Protein AF-A0A0U1Y1D9-F1 (afdb_monomer_lite)

Secondary structure (DSSP, 8-state):
-PPP-EEEEEEETTEEEEEEE----EEEEEEEEEE-----EEEEEEEEEEESS-EEEES-EEEEEEEEEEESS-EEEEPEEEEEEEEEEEEEEEEEEEEEEEETTEEEEEEEETTTEEEEEEEEE-S--EEEEEEEEEEEEEEEEEEEEEEE-EEEEEEEEEEEEEEEEE-TTEEESTTS-GGGTTTHHHHHHTS-------------------------------PPPHHHHHHHHSPPPHHHHHHHHHHHHHS-GGGSEEEEEEEEE--PPPPEEEEEEEEEEEEE--EEEEE-HHHHHHHHHHHHHHHHHTT----TTSHHHHHHHHHHHH-----

Radius of gyration: 39.07 Å; chains: 1; bounding box: 86×59×106 Å

InterPro domains:
  IPR025157 Hemagglutinin repeat [PF13332] (26-165)

pLDDT: mean 71.79, std 21.67, range [25.95, 96.12]

Organism: Pasteurella multocida (NCBI:txid747)

Structure (mmCIF, N/CA/C/O backbone):
data_AF-A0A0U1Y1D9-F1
#
_entry.id   AF-A0A0U1Y1D9-F1
#
loop_
_atom_site.group_PDB
_atom_site.id
_atom_site.type_symbol
_atom_site.label_atom_id
_atom_site.label_alt_id
_atom_site.label_comp_id
_atom_site.label_asym_id
_atom_site.label_entity_id
_atom_site.label_seq_id
_atom_site.pdbx_PDB_ins_code
_atom_site.Cartn_x
_atom_site.Cartn_y
_atom_site.Cartn_z
_atom_site.occupancy
_atom_site.B_iso_or_equiv
_atom_site.auth_seq_id
_atom_site.auth_comp_id
_atom_site.auth_asym_id
_atom_site.auth_atom_id
_atom_site.pdbx_PDB_model_num
ATOM 1 N N . SER A 1 1 ? 4.528 29.384 -43.521 1.00 30.47 1 SER A N 1
ATOM 2 C CA . SER A 1 1 ? 5.893 29.755 -43.939 1.00 30.47 1 SER A CA 1
ATOM 3 C C . SER A 1 1 ? 6.685 28.479 -44.139 1.00 30.47 1 SER A C 1
ATOM 5 O O . SER A 1 1 ? 6.587 27.637 -43.255 1.00 30.47 1 SER A O 1
ATOM 7 N N . PRO A 1 2 ? 7.379 28.261 -45.268 1.00 32.28 2 PRO A N 1
ATOM 8 C CA . PRO A 1 2 ? 8.174 27.051 -45.436 1.00 32.28 2 PRO A CA 1
ATOM 9 C C . PRO A 1 2 ? 9.376 27.137 -44.490 1.00 32.28 2 PRO A C 1
ATOM 11 O O . PRO A 1 2 ? 10.125 28.113 -44.532 1.00 32.28 2 PRO A O 1
ATOM 14 N N . SER A 1 3 ? 9.513 26.168 -43.586 1.00 35.88 3 SER A N 1
ATOM 15 C CA . SER A 1 3 ? 10.670 26.064 -42.697 1.00 35.88 3 SER A CA 1
ATOM 16 C C . SER A 1 3 ? 11.911 25.801 -43.546 1.00 35.88 3 SER A C 1
ATOM 18 O O . SER A 1 3 ? 11.962 24.818 -44.283 1.00 35.88 3 SER A O 1
ATOM 20 N N . ALA A 1 4 ? 12.880 26.713 -43.496 1.00 37.53 4 ALA A N 1
ATOM 21 C CA . ALA A 1 4 ? 14.143 26.570 -44.203 1.00 37.53 4 ALA A CA 1
ATOM 22 C C . ALA A 1 4 ? 14.892 25.335 -43.679 1.00 37.53 4 ALA A C 1
ATOM 24 O O . ALA A 1 4 ? 15.180 25.251 -42.486 1.00 37.53 4 ALA A O 1
ATOM 25 N N . LEU A 1 5 ? 15.208 24.398 -44.576 1.00 39.88 5 LEU A N 1
ATOM 26 C CA . LEU A 1 5 ? 16.175 23.331 -44.331 1.00 39.88 5 LEU A CA 1
ATOM 27 C C . LEU A 1 5 ? 17.515 23.975 -43.958 1.00 39.88 5 LEU A C 1
ATOM 29 O O . LEU A 1 5 ? 18.165 24.586 -44.806 1.00 39.88 5 LEU A O 1
ATOM 33 N N . GLN A 1 6 ? 17.918 23.870 -42.693 1.00 43.38 6 GLN A N 1
ATOM 34 C CA . GLN A 1 6 ? 19.288 24.186 -42.302 1.00 43.38 6 GLN A CA 1
ATOM 35 C C . GLN A 1 6 ? 20.151 22.981 -42.663 1.00 43.38 6 GLN A C 1
ATOM 37 O O . GLN A 1 6 ? 19.999 21.910 -42.077 1.00 43.38 6 GLN A O 1
ATOM 42 N N . VAL A 1 7 ? 21.002 23.164 -43.672 1.00 44.12 7 VAL A N 1
ATOM 43 C CA . VAL A 1 7 ? 22.046 22.212 -44.050 1.00 44.12 7 VAL A CA 1
ATOM 44 C C . VAL A 1 7 ? 23.330 22.663 -43.364 1.00 44.12 7 VAL A C 1
ATOM 46 O O . VAL A 1 7 ? 23.849 23.731 -43.684 1.00 44.12 7 VAL A O 1
ATOM 49 N N . ALA A 1 8 ? 23.821 21.882 -42.407 1.00 53.16 8 ALA A N 1
ATOM 50 C CA . ALA A 1 8 ? 25.168 22.049 -41.861 1.00 53.16 8 ALA A CA 1
ATOM 51 C C . ALA A 1 8 ? 26.070 20.944 -42.430 1.00 53.16 8 ALA A C 1
ATOM 53 O O . ALA A 1 8 ? 25.644 19.799 -42.517 1.00 53.16 8 ALA A O 1
ATOM 54 N N . GLU A 1 9 ? 27.291 21.266 -42.853 1.00 47.31 9 GLU A N 1
ATOM 55 C CA . GLU A 1 9 ? 28.266 20.268 -43.319 1.00 47.31 9 GLU A CA 1
ATOM 56 C C . GLU A 1 9 ? 29.191 19.892 -42.157 1.00 47.31 9 GLU A C 1
ATOM 58 O O . GLU A 1 9 ? 29.821 20.770 -41.565 1.00 47.31 9 GLU A O 1
ATOM 63 N N . LEU A 1 10 ? 29.285 18.600 -41.836 1.00 45.50 10 LEU A N 1
ATOM 64 C CA . LEU A 1 10 ? 30.322 18.073 -40.949 1.00 45.50 10 LEU A CA 1
ATOM 65 C C . LEU A 1 10 ? 31.439 17.461 -41.807 1.00 45.50 10 LEU A C 1
ATOM 67 O O . LEU A 1 10 ? 31.153 16.632 -42.672 1.00 45.50 10 LEU A O 1
ATOM 71 N N . ASP A 1 11 ? 32.689 17.873 -41.586 1.00 44.56 11 ASP A N 1
ATOM 72 C CA . ASP A 1 11 ? 33.872 17.289 -42.234 1.00 44.56 11 ASP A CA 1
ATOM 73 C C . ASP A 1 11 ? 34.479 16.229 -41.309 1.00 44.56 11 ASP A C 1
ATOM 75 O O . ASP A 1 11 ? 35.050 16.549 -40.262 1.00 44.56 11 ASP A O 1
ATOM 79 N N . VAL A 1 12 ? 34.314 14.956 -41.673 1.00 40.78 12 VAL A N 1
ATOM 80 C CA . VAL A 1 12 ? 34.908 13.820 -40.962 1.00 40.78 12 VAL A CA 1
ATOM 81 C C . VAL A 1 12 ? 35.951 13.189 -41.874 1.00 40.78 12 VAL A C 1
ATOM 83 O O . VAL A 1 12 ? 35.611 12.498 -42.830 1.00 40.78 12 VAL A O 1
ATOM 86 N N . ALA A 1 13 ? 37.233 13.432 -41.586 1.00 37.81 13 ALA A N 1
ATOM 87 C CA . ALA A 1 13 ? 38.368 12.876 -42.331 1.00 37.81 13 ALA A CA 1
ATOM 88 C C . ALA A 1 13 ? 38.298 13.095 -43.864 1.00 37.81 13 ALA A C 1
ATOM 90 O O . ALA A 1 13 ? 38.716 12.231 -44.635 1.00 37.81 13 ALA A O 1
ATOM 91 N N . GLY A 1 14 ? 37.782 14.247 -44.315 1.00 36.66 14 GLY A N 1
ATOM 92 C CA . GLY A 1 14 ? 37.630 14.588 -45.733 1.00 36.66 14 GLY A CA 1
ATOM 93 C C . GLY A 1 14 ? 36.293 14.163 -46.350 1.00 36.66 14 GLY A C 1
ATOM 94 O O . GLY A 1 14 ? 36.061 14.428 -47.532 1.00 36.66 14 GLY A O 1
ATOM 95 N N . LEU A 1 15 ? 35.405 13.529 -45.577 1.00 39.28 15 LEU A N 1
ATOM 96 C CA . LEU A 1 15 ? 34.048 13.179 -45.986 1.00 39.28 15 LEU A CA 1
ATOM 97 C C . LEU A 1 15 ? 33.067 14.253 -45.492 1.00 39.28 15 LEU A C 1
ATOM 99 O O . LEU A 1 15 ? 32.898 14.453 -44.289 1.00 39.28 15 LEU A O 1
ATOM 103 N N . LYS A 1 16 ? 32.408 14.939 -46.432 1.00 45.94 16 LYS A N 1
ATOM 104 C CA . LYS A 1 16 ? 31.385 15.951 -46.142 1.00 45.94 16 LYS A CA 1
ATOM 105 C C . LYS A 1 16 ? 30.027 15.290 -45.928 1.00 45.94 16 LYS A C 1
ATOM 107 O O . LYS A 1 16 ? 29.449 14.768 -46.880 1.00 45.94 16 LYS A O 1
ATOM 112 N N . VAL A 1 17 ? 29.499 15.351 -44.708 1.00 48.47 17 VAL A N 1
ATOM 113 C CA . VAL A 1 17 ? 28.176 14.804 -44.369 1.00 48.47 17 VAL A CA 1
ATOM 114 C C . VAL A 1 17 ? 27.177 15.950 -44.165 1.00 48.47 17 VAL A C 1
ATOM 116 O O . VAL A 1 17 ? 27.396 16.787 -43.284 1.00 48.47 17 VAL A O 1
ATOM 119 N N . PRO A 1 18 ? 26.085 16.027 -44.950 1.00 48.19 18 PRO A N 1
ATOM 120 C CA . PRO A 1 18 ? 25.043 17.027 -44.740 1.00 48.19 18 PRO A CA 1
ATOM 121 C C . PRO A 1 18 ? 24.154 16.651 -43.541 1.00 48.19 18 PRO A C 1
ATOM 123 O O . PRO A 1 18 ? 23.482 15.622 -43.552 1.00 48.19 18 PRO A O 1
ATOM 126 N N . LEU A 1 19 ? 24.104 17.509 -42.521 1.00 49.59 19 LEU A N 1
ATOM 127 C CA . LEU A 1 19 ? 23.089 17.495 -41.468 1.00 49.59 19 LEU A CA 1
ATOM 128 C C . LEU A 1 19 ? 21.844 18.232 -41.965 1.00 49.59 19 LEU A C 1
ATOM 130 O O . LEU A 1 19 ? 21.902 19.431 -42.233 1.00 49.59 19 LEU A O 1
ATOM 134 N N . LEU A 1 20 ? 20.714 17.531 -42.051 1.00 51.84 20 LEU A N 1
ATOM 135 C CA . LEU A 1 20 ? 19.408 18.111 -42.364 1.00 51.84 20 LEU A CA 1
ATOM 136 C C . LEU A 1 20 ? 18.625 18.349 -41.066 1.00 51.84 20 LEU A C 1
ATOM 138 O O . LEU A 1 20 ? 18.153 17.404 -40.437 1.00 51.84 20 LEU A O 1
ATOM 142 N N . GLY A 1 21 ? 18.457 19.613 -40.674 1.00 46.28 21 GLY A N 1
ATOM 143 C CA . GLY A 1 21 ? 17.578 19.989 -39.565 1.00 46.28 21 GLY A CA 1
ATOM 144 C C . GLY A 1 21 ? 16.110 20.009 -39.999 1.00 46.28 21 GLY A C 1
ATOM 145 O O . GLY A 1 21 ? 15.667 20.973 -40.624 1.00 46.28 21 GLY A O 1
ATOM 146 N N . VAL A 1 22 ? 15.348 18.962 -39.671 1.00 52.31 22 VAL A N 1
ATOM 147 C CA . VAL A 1 22 ? 13.899 18.870 -39.931 1.00 52.31 22 VAL A CA 1
ATOM 148 C C . VAL A 1 22 ? 13.180 18.562 -38.612 1.00 52.31 22 VAL A C 1
ATOM 150 O O . VAL A 1 22 ? 13.664 17.710 -37.862 1.00 52.31 22 VAL A O 1
ATOM 153 N N . PRO A 1 23 ? 12.044 19.217 -38.289 1.00 51.34 23 PRO A N 1
ATOM 154 C CA . PRO A 1 23 ? 11.254 18.849 -37.118 1.00 51.34 23 PRO A CA 1
ATOM 155 C C . PRO A 1 23 ? 10.856 17.371 -37.202 1.00 51.34 23 PRO A C 1
ATOM 157 O O . PRO A 1 23 ? 10.235 16.930 -38.165 1.00 51.34 23 PRO A O 1
ATOM 160 N N . SER A 1 24 ? 11.273 16.623 -36.188 1.00 60.12 24 SER A N 1
ATOM 161 C CA . SER A 1 24 ? 11.064 15.187 -36.025 1.00 60.12 24 SER A CA 1
ATOM 162 C C . SER A 1 24 ? 9.689 14.963 -35.389 1.00 60.12 24 SER A C 1
ATOM 164 O O . SER A 1 24 ? 9.493 15.416 -34.259 1.00 60.12 24 SER A O 1
ATOM 166 N N . PRO A 1 25 ? 8.704 14.357 -36.081 1.00 66.00 25 PRO A N 1
ATOM 167 C CA . PRO A 1 25 ? 7.398 14.145 -35.482 1.00 66.00 25 PRO A CA 1
ATOM 168 C C . PRO A 1 25 ? 7.503 13.112 -34.359 1.00 66.00 25 PRO A C 1
ATOM 170 O O . PRO A 1 25 ? 8.096 12.042 -34.535 1.00 66.00 25 PRO A O 1
ATOM 173 N N . SER A 1 26 ? 6.905 13.449 -33.217 1.00 74.19 26 SER A N 1
ATOM 174 C CA . SER A 1 26 ? 6.675 12.540 -32.102 1.00 74.19 26 SER A CA 1
ATOM 175 C C . SER A 1 26 ? 5.190 12.487 -31.750 1.00 74.19 26 SER A C 1
ATOM 177 O O . SER A 1 26 ? 4.450 13.458 -31.933 1.00 74.19 26 SER A O 1
ATOM 179 N N . SER A 1 27 ? 4.743 11.335 -31.267 1.00 75.06 27 SER A N 1
ATOM 180 C CA . SER A 1 27 ? 3.428 11.158 -30.662 1.00 75.06 27 SER A CA 1
ATOM 181 C C . SER A 1 27 ? 3.597 10.637 -29.247 1.00 75.06 27 SER A C 1
ATOM 183 O O . SER A 1 27 ? 4.361 9.700 -29.023 1.00 75.06 27 SER A O 1
ATOM 185 N N . TYR A 1 28 ? 2.850 11.230 -28.326 1.00 84.38 28 TYR A N 1
ATOM 186 C CA . TYR A 1 28 ? 2.869 10.906 -26.910 1.00 84.38 28 TYR A CA 1
ATOM 187 C C . TYR A 1 28 ? 1.478 10.466 -26.470 1.00 84.38 28 TYR A C 1
ATOM 189 O O . TYR A 1 28 ? 0.488 11.136 -26.783 1.00 84.38 28 TYR A O 1
ATOM 197 N N . SER A 1 29 ? 1.408 9.376 -25.719 1.00 74.62 29 SER A N 1
ATOM 198 C CA . SER A 1 29 ? 0.204 8.973 -25.004 1.00 74.62 29 SER A CA 1
ATOM 199 C C . SER A 1 29 ? 0.536 8.620 -23.566 1.00 74.62 29 SER A C 1
ATOM 201 O O . SER A 1 29 ? 1.515 7.930 -23.295 1.00 74.62 29 SER A O 1
ATOM 203 N N . GLU A 1 30 ? -0.320 9.064 -22.654 1.00 87.94 30 GLU A N 1
ATOM 204 C CA . GLU A 1 30 ? -0.234 8.754 -21.235 1.00 87.94 30 GLU A CA 1
ATOM 205 C C . GLU A 1 30 ? -1.569 8.180 -20.778 1.00 87.94 30 GLU A C 1
ATOM 207 O O . GLU A 1 30 ? -2.624 8.784 -20.985 1.00 87.94 30 GLU A O 1
ATOM 212 N N . HIS A 1 31 ? -1.514 7.017 -20.145 1.00 77.44 31 HIS A N 1
ATOM 213 C CA . HIS A 1 31 ? -2.652 6.390 -19.506 1.00 77.44 31 HIS A CA 1
ATOM 214 C C . HIS A 1 31 ? -2.389 6.295 -18.006 1.00 77.44 31 HIS A C 1
ATOM 216 O O . HIS A 1 31 ? -1.436 5.655 -17.570 1.00 77.44 31 HIS A O 1
ATOM 222 N N . THR A 1 32 ? -3.256 6.918 -17.211 1.00 84.31 32 THR A N 1
ATOM 223 C CA . THR A 1 32 ? -3.210 6.831 -15.750 1.00 84.31 32 THR A CA 1
ATOM 224 C C . THR A 1 32 ? -4.453 6.115 -15.244 1.00 84.31 32 THR A C 1
ATOM 226 O O . THR A 1 32 ? -5.573 6.477 -15.598 1.00 84.31 32 THR A O 1
ATOM 229 N N . SER A 1 33 ? -4.256 5.130 -14.373 1.00 80.00 33 SER A N 1
ATOM 230 C CA . SER A 1 33 ? -5.323 4.471 -13.622 1.00 80.00 33 SER A CA 1
ATOM 231 C C . SER A 1 33 ? -4.972 4.422 -12.143 1.00 80.00 33 SER A C 1
ATOM 233 O O . SER A 1 33 ? -3.835 4.125 -11.778 1.00 80.00 33 SER A O 1
ATOM 235 N N . GLU A 1 34 ? -5.954 4.684 -11.292 1.00 86.75 34 GLU A N 1
ATOM 236 C CA . GLU A 1 34 ? -5.779 4.734 -9.846 1.00 86.75 34 GLU A CA 1
ATOM 237 C C . GLU A 1 34 ? -6.920 3.987 -9.153 1.00 86.75 34 GLU A C 1
ATOM 239 O O . GLU A 1 34 ? -8.076 4.062 -9.571 1.00 86.75 34 GLU A O 1
ATOM 244 N N . ALA A 1 35 ? -6.580 3.253 -8.098 1.00 86.31 35 ALA A N 1
ATOM 245 C CA . ALA A 1 35 ? -7.517 2.593 -7.207 1.00 86.31 35 ALA A CA 1
ATOM 246 C C . ALA A 1 35 ? -7.101 2.883 -5.764 1.00 86.31 35 ALA A C 1
ATOM 248 O O . ALA A 1 35 ? -6.052 2.426 -5.308 1.00 86.31 35 ALA A O 1
ATOM 249 N N . THR A 1 36 ? -7.921 3.644 -5.047 1.00 86.50 36 THR A N 1
ATOM 250 C CA . THR A 1 36 ? -7.691 4.014 -3.650 1.00 86.50 36 THR A CA 1
ATOM 251 C C . THR A 1 36 ? -8.598 3.212 -2.724 1.00 86.50 36 THR A C 1
ATOM 253 O O . THR A 1 36 ? -9.787 3.019 -2.977 1.00 86.50 36 THR A O 1
ATOM 256 N N . SER A 1 37 ? -8.036 2.736 -1.617 1.00 82.50 37 SER A N 1
ATOM 257 C CA . SER A 1 37 ? -8.802 2.116 -0.543 1.00 82.50 37 SER A CA 1
ATOM 258 C C . SER A 1 37 ? -9.317 3.198 0.400 1.00 82.50 37 SER A C 1
ATOM 260 O O . SER A 1 37 ? -8.591 3.656 1.278 1.00 82.50 37 SER A O 1
ATOM 262 N N . GLU A 1 38 ? -10.592 3.560 0.275 1.00 75.56 38 GLU A N 1
ATOM 263 C CA . GLU A 1 38 ? -11.231 4.534 1.176 1.00 75.56 38 GLU A CA 1
ATOM 264 C C . GLU A 1 38 ? -11.623 3.942 2.544 1.00 75.56 38 GLU A C 1
ATOM 266 O O . GLU A 1 38 ? -11.895 4.680 3.495 1.00 75.56 38 GLU A O 1
ATOM 271 N N . GLY A 1 39 ? -11.619 2.610 2.668 1.00 81.06 39 GLY A N 1
ATOM 272 C CA . GLY A 1 39 ? -11.954 1.908 3.905 1.00 81.06 39 GLY A CA 1
ATOM 273 C C . GLY A 1 39 ? -13.349 2.258 4.428 1.00 81.06 39 GLY A C 1
ATOM 274 O O . GLY A 1 39 ? -14.309 2.413 3.678 1.00 81.06 39 GLY A O 1
ATOM 275 N N . SER A 1 40 ? -13.495 2.347 5.747 1.00 87.69 40 SER A N 1
ATOM 276 C CA . SER A 1 40 ? -14.736 2.789 6.392 1.00 87.69 40 SER A CA 1
ATOM 277 C C . SER A 1 40 ? -14.416 3.715 7.551 1.00 87.69 40 SER A C 1
ATOM 279 O O . SER A 1 40 ? -13.422 3.512 8.242 1.00 87.69 40 SER A O 1
ATOM 281 N N . THR A 1 41 ? -15.263 4.715 7.784 1.00 91.44 41 THR A N 1
ATOM 282 C CA . THR A 1 41 ? -15.168 5.573 8.970 1.00 91.44 41 THR A CA 1
ATOM 283 C C . THR A 1 41 ? -16.309 5.237 9.919 1.00 91.44 41 THR A C 1
ATOM 285 O O . THR A 1 41 ? -17.477 5.344 9.553 1.00 91.44 41 THR A O 1
ATOM 288 N N . PHE A 1 42 ? -15.963 4.827 11.136 1.00 91.94 42 PHE A N 1
ATOM 289 C CA . PHE A 1 42 ? -16.898 4.505 12.203 1.00 91.94 42 PHE A CA 1
ATOM 290 C C . PHE A 1 42 ? -16.614 5.402 13.409 1.00 91.94 42 PHE A C 1
ATOM 292 O O . PHE A 1 42 ? -15.605 5.234 14.097 1.00 91.94 42 PHE A O 1
ATOM 299 N N . GLU A 1 43 ? -17.502 6.368 13.651 1.00 94.06 43 GLU A N 1
ATOM 300 C CA . GLU A 1 43 ? -17.417 7.281 14.791 1.00 94.06 43 GLU A CA 1
ATOM 301 C C . GLU A 1 43 ? -18.596 7.065 15.737 1.00 94.06 43 GLU A C 1
ATOM 303 O O . GLU A 1 43 ? -19.756 7.187 15.344 1.00 94.06 43 GLU A O 1
ATOM 308 N N . VAL A 1 44 ? -18.294 6.776 16.999 1.00 93.00 44 VAL A N 1
ATOM 309 C CA . VAL A 1 44 ? -19.296 6.599 18.052 1.00 93.00 44 VAL A CA 1
ATOM 310 C C . VAL A 1 44 ? -18.798 7.167 19.372 1.00 93.00 44 VAL A C 1
ATOM 312 O O . VAL A 1 44 ? -17.602 7.349 19.587 1.00 93.00 44 VAL A O 1
ATOM 315 N N . ASP A 1 45 ? -19.709 7.430 20.304 1.00 91.31 45 ASP A N 1
ATOM 316 C CA . ASP A 1 45 ? -19.300 7.765 21.668 1.00 91.31 45 ASP A CA 1
ATOM 317 C C . ASP A 1 45 ? -18.793 6.521 22.412 1.00 91.31 45 ASP A C 1
ATOM 319 O O . ASP A 1 45 ? -17.715 6.562 23.005 1.00 91.31 45 ASP A O 1
ATOM 323 N N . HIS A 1 46 ? -19.528 5.410 22.337 1.00 92.25 46 HIS A N 1
ATOM 324 C CA . HIS A 1 46 ? -19.196 4.156 23.014 1.00 92.25 46 HIS A CA 1
ATOM 325 C C . HIS A 1 46 ? -19.219 2.991 22.026 1.00 92.25 46 HIS A C 1
ATOM 327 O O . HIS A 1 46 ? -20.158 2.869 21.239 1.00 92.25 46 HIS A O 1
ATOM 333 N N . ILE A 1 47 ? -18.220 2.116 22.110 1.00 92.94 47 ILE A N 1
ATOM 334 C CA . ILE A 1 47 ? -18.204 0.816 21.442 1.00 92.94 47 ILE A CA 1
ATOM 335 C C . ILE A 1 47 ? -17.933 -0.285 22.469 1.00 92.94 47 ILE A C 1
ATOM 337 O O . ILE A 1 47 ? -17.006 -0.190 23.275 1.00 92.94 47 ILE A O 1
ATOM 341 N N . HIS A 1 48 ? -18.753 -1.333 22.430 1.00 94.44 48 HIS A N 1
ATOM 342 C CA . HIS A 1 48 ? -18.542 -2.553 23.197 1.00 94.44 48 HIS A CA 1
ATOM 343 C C . HIS A 1 48 ? -18.317 -3.721 22.240 1.00 94.44 48 HIS A C 1
ATOM 345 O O . HIS A 1 48 ? -19.182 -4.023 21.418 1.00 94.44 48 HIS A O 1
ATOM 351 N N . PHE A 1 49 ? -17.155 -4.360 22.332 1.00 94.25 49 PHE A N 1
ATOM 352 C CA . PHE A 1 49 ? -16.833 -5.552 21.558 1.00 94.25 49 PHE A CA 1
ATOM 353 C C . PHE A 1 49 ? -17.278 -6.795 22.330 1.00 94.25 49 PHE A C 1
ATOM 355 O O . PHE A 1 49 ? -16.754 -7.078 23.397 1.00 94.25 49 PHE A O 1
ATOM 362 N N . ALA A 1 50 ? -18.220 -7.549 21.777 1.00 94.88 50 ALA A N 1
ATOM 363 C CA . ALA A 1 50 ? -18.602 -8.872 22.263 1.00 94.88 50 ALA A CA 1
ATOM 364 C C . ALA A 1 50 ? -18.497 -9.846 21.084 1.00 94.88 50 ALA A C 1
ATOM 366 O O . ALA A 1 50 ? -19.487 -10.160 20.421 1.00 94.88 50 ALA A O 1
ATOM 367 N N . VAL A 1 51 ? -17.265 -10.226 20.733 1.00 95.50 51 VAL A N 1
ATOM 368 C CA . VAL A 1 51 ? -16.972 -10.917 19.468 1.00 95.50 51 VAL A CA 1
ATOM 369 C C . VAL A 1 51 ? -16.478 -12.338 19.727 1.00 95.50 51 VAL A C 1
ATOM 371 O O . VAL A 1 51 ? -15.444 -12.551 20.353 1.00 95.50 51 VAL A O 1
ATOM 374 N N . GLU A 1 52 ? -17.210 -13.324 19.200 1.00 93.56 52 GLU A N 1
ATOM 375 C CA . GLU A 1 52 ? -16.892 -14.758 19.336 1.00 93.56 52 GLU A CA 1
ATOM 376 C C . GLU A 1 52 ? -15.670 -15.179 18.498 1.00 93.56 52 GLU A C 1
ATOM 378 O O . GLU A 1 52 ? -14.972 -16.130 18.834 1.00 93.56 52 GLU A O 1
ATOM 383 N N . LYS A 1 53 ? -15.436 -14.489 17.378 1.00 95.62 53 LYS A N 1
ATOM 384 C CA . LYS A 1 53 ? -14.379 -14.786 16.402 1.00 95.62 53 LYS A CA 1
ATOM 385 C C . LYS A 1 53 ? -13.435 -13.590 16.257 1.00 95.62 53 LYS A C 1
ATOM 387 O O . LYS A 1 53 ? -13.190 -12.878 17.227 1.00 95.62 53 LYS A O 1
ATOM 392 N N . ASP A 1 54 ? -12.911 -13.387 15.056 1.00 96.12 54 ASP A N 1
ATOM 393 C CA . ASP A 1 54 ? -11.922 -12.365 14.757 1.00 96.12 54 ASP A CA 1
ATOM 394 C C . ASP A 1 54 ? -12.580 -11.029 14.397 1.00 96.12 54 ASP A C 1
ATOM 396 O O . ASP A 1 54 ? -13.646 -10.979 13.775 1.00 96.12 54 ASP A O 1
ATOM 400 N N . VAL A 1 55 ? -11.897 -9.943 14.748 1.00 94.12 55 VAL A N 1
ATOM 401 C CA . VAL A 1 55 ? -12.162 -8.593 14.249 1.00 94.12 55 VAL A CA 1
ATOM 402 C C . VAL A 1 55 ? -11.109 -8.272 13.199 1.00 94.12 55 VAL A C 1
ATOM 404 O O . VAL A 1 55 ? -9.918 -8.347 13.484 1.00 94.12 55 VAL A O 1
ATOM 407 N N . ASN A 1 56 ? -11.546 -7.898 11.996 1.00 93.38 56 ASN A N 1
ATOM 408 C CA . ASN A 1 56 ? -10.660 -7.517 10.898 1.00 93.38 56 ASN A CA 1
ATOM 409 C C . ASN A 1 56 ? -10.875 -6.041 10.557 1.00 93.38 56 ASN A C 1
ATOM 411 O O . ASN A 1 56 ? -11.944 -5.656 10.081 1.00 93.38 56 ASN A O 1
ATOM 415 N N . GLN A 1 57 ? -9.858 -5.222 10.806 1.00 91.44 57 GLN A N 1
ATOM 416 C CA . GLN A 1 57 ? -9.841 -3.798 10.501 1.00 91.44 57 GLN A CA 1
ATOM 417 C C . GLN A 1 57 ? -8.902 -3.556 9.315 1.00 91.44 57 GLN A C 1
ATOM 419 O O . GLN A 1 57 ? -7.691 -3.664 9.469 1.00 91.44 57 GLN A O 1
ATOM 424 N N . VAL A 1 58 ? -9.443 -3.236 8.136 1.00 90.62 58 VAL A N 1
ATOM 425 C CA . VAL A 1 58 ? -8.648 -3.030 6.911 1.00 90.62 58 VAL A CA 1
ATOM 426 C C . VAL A 1 58 ? -8.880 -1.624 6.370 1.00 90.62 58 VAL A C 1
ATOM 428 O O . VAL A 1 58 ? -10.000 -1.283 5.989 1.00 90.62 58 VAL A O 1
ATOM 431 N N . GLY A 1 59 ? -7.829 -0.802 6.356 1.00 88.44 59 GLY A N 1
ATOM 432 C CA . GLY A 1 59 ? -7.846 0.585 5.878 1.00 88.44 59 GLY A CA 1
ATOM 433 C C . GLY A 1 59 ? -8.899 1.494 6.521 1.00 88.44 59 GLY A C 1
ATOM 434 O O . GLY A 1 59 ? -9.247 2.519 5.940 1.00 88.44 59 GLY A O 1
ATOM 435 N N . SER A 1 60 ? -9.458 1.125 7.676 1.00 91.88 60 SER A N 1
ATOM 436 C CA . SER A 1 60 ? -10.624 1.790 8.263 1.00 91.88 60 SER A CA 1
ATOM 437 C C . SER A 1 60 ? -10.269 2.618 9.493 1.00 91.88 60 SER A C 1
ATOM 439 O O . SER A 1 60 ? -9.274 2.375 10.179 1.00 91.88 60 SER A O 1
ATOM 441 N N . LYS A 1 61 ? -11.104 3.617 9.778 1.00 93.56 61 LYS A N 1
ATOM 442 C CA . LYS A 1 61 ? -10.952 4.564 10.882 1.00 93.56 61 LYS A CA 1
ATOM 443 C C . LYS A 1 61 ? -12.029 4.304 11.922 1.00 93.56 61 LYS A C 1
ATOM 445 O O . LYS A 1 61 ? -13.209 4.532 11.663 1.00 93.56 61 LYS A O 1
ATOM 450 N N . ILE A 1 62 ? -11.621 3.845 13.097 1.00 92.62 62 ILE A N 1
ATOM 451 C CA . ILE A 1 62 ? -12.487 3.625 14.254 1.00 92.62 62 ILE A CA 1
ATOM 452 C C . ILE A 1 62 ? -12.184 4.710 15.278 1.00 92.62 62 ILE A C 1
ATOM 454 O O . ILE A 1 62 ? -11.058 4.823 15.765 1.00 92.62 62 ILE A O 1
ATOM 458 N N . LYS A 1 63 ? -13.196 5.501 15.627 1.00 93.94 63 LYS A N 1
ATOM 459 C CA . LYS A 1 63 ? -13.090 6.558 16.630 1.00 93.94 63 LYS A CA 1
ATOM 460 C C . LYS A 1 63 ? -14.164 6.386 17.688 1.00 93.94 63 LYS A C 1
ATOM 462 O O . LYS A 1 63 ? -15.355 6.456 17.393 1.00 93.94 63 LYS A O 1
ATOM 467 N N . ALA A 1 64 ? -13.722 6.201 18.925 1.00 92.00 64 ALA A N 1
ATOM 468 C CA . ALA A 1 64 ? -14.590 6.058 20.080 1.00 92.00 64 ALA A CA 1
ATOM 469 C C . ALA A 1 64 ? -14.093 6.901 21.256 1.00 92.00 64 ALA A C 1
ATOM 471 O O . ALA A 1 64 ? -12.890 7.027 21.498 1.00 92.00 64 ALA A O 1
ATOM 472 N N . LYS A 1 65 ? -15.010 7.480 22.039 1.00 89.44 65 LYS A N 1
ATOM 473 C CA . LYS A 1 65 ? -14.617 8.041 23.343 1.00 89.44 65 LYS A CA 1
ATOM 474 C C . LYS A 1 65 ? -14.350 6.911 24.331 1.00 89.44 65 LYS A C 1
ATOM 476 O O . LYS A 1 65 ? -13.375 6.989 25.070 1.00 89.44 65 LYS A O 1
ATOM 481 N N . TYR A 1 66 ? -15.170 5.867 24.298 1.00 89.94 66 TYR A N 1
ATOM 482 C CA . TYR A 1 66 ? -15.090 4.747 25.222 1.00 89.94 66 TYR A CA 1
ATOM 483 C C . TYR A 1 66 ? -15.119 3.418 24.468 1.00 89.94 66 TYR A C 1
ATOM 485 O O . TYR A 1 66 ? -16.041 3.174 23.691 1.00 89.94 66 TYR A O 1
ATOM 493 N N . THR A 1 67 ? -14.137 2.558 24.729 1.00 92.81 67 THR A N 1
ATOM 494 C CA . THR A 1 67 ? -14.057 1.204 24.171 1.00 92.81 67 THR A CA 1
ATOM 495 C C . THR A 1 67 ? -13.968 0.187 25.294 1.00 92.81 67 THR A C 1
ATOM 497 O O . THR A 1 67 ? -13.071 0.264 26.133 1.00 92.81 67 THR A O 1
ATOM 500 N N . THR A 1 68 ? -14.872 -0.787 25.301 1.00 92.81 68 THR A N 1
ATOM 501 C CA . THR A 1 68 ? -14.842 -1.908 26.248 1.00 92.81 68 THR A CA 1
ATOM 502 C C . THR A 1 68 ? -15.078 -3.237 25.544 1.00 92.81 68 THR A C 1
ATOM 504 O O . THR A 1 68 ? -15.513 -3.266 24.393 1.00 92.81 68 THR A O 1
ATOM 507 N N . GLY A 1 69 ? -14.828 -4.341 26.244 1.00 93.06 69 GLY A N 1
ATOM 508 C CA . GLY A 1 69 ? -15.303 -5.661 25.839 1.00 93.06 69 GLY A CA 1
ATOM 509 C C . GLY A 1 69 ? -14.201 -6.680 25.584 1.00 93.06 69 GLY A C 1
ATOM 510 O O . GLY A 1 69 ? -13.048 -6.500 25.987 1.00 93.06 69 GLY A O 1
ATOM 511 N N . VAL A 1 70 ? -14.594 -7.774 24.938 1.00 95.00 70 VAL A N 1
ATOM 512 C CA . VAL A 1 70 ? -13.766 -8.939 24.655 1.00 95.00 70 VAL A CA 1
ATOM 513 C C . VAL A 1 70 ? -13.930 -9.419 23.209 1.00 95.00 70 VAL A C 1
ATOM 515 O O . VAL A 1 70 ? -15.025 -9.482 22.648 1.00 95.00 70 VAL A O 1
ATOM 518 N N . VAL A 1 71 ? -12.804 -9.794 22.613 1.00 96.12 71 VAL A N 1
ATOM 519 C CA . VAL A 1 71 ? -12.702 -10.521 21.350 1.00 96.12 71 VAL A CA 1
ATOM 520 C C . VAL A 1 71 ? -12.102 -11.882 21.679 1.00 96.12 71 VAL A C 1
ATOM 522 O O . VAL A 1 71 ? -10.955 -11.966 22.116 1.00 96.12 71 VAL A O 1
ATOM 525 N N . LYS A 1 72 ? -12.877 -12.958 21.519 1.00 93.44 72 LYS A N 1
ATOM 526 C CA . LYS A 1 72 ? -12.392 -14.323 21.781 1.00 93.44 72 LYS A CA 1
ATOM 527 C C . LYS A 1 72 ? -11.375 -14.786 20.734 1.00 93.44 72 LYS A C 1
ATOM 529 O O . LYS A 1 72 ? -10.488 -15.569 21.060 1.00 93.44 72 LYS A O 1
ATOM 534 N N . GLY A 1 73 ? -11.518 -14.322 19.493 1.00 93.50 73 GLY A N 1
ATOM 535 C CA . GLY A 1 73 ? -10.561 -14.564 18.419 1.00 93.50 73 GLY A CA 1
ATOM 536 C C . GLY A 1 73 ? -9.426 -13.541 18.398 1.00 93.50 73 GLY A C 1
ATOM 537 O O . GLY A 1 73 ? -8.973 -13.055 19.437 1.00 93.50 73 GLY A O 1
ATOM 538 N N . ASN A 1 74 ? -8.974 -13.217 17.192 1.00 95.81 74 ASN A N 1
ATOM 539 C CA . ASN A 1 74 ? -7.883 -12.282 16.935 1.00 95.81 74 ASN A CA 1
ATOM 540 C C . ASN A 1 74 ? -8.400 -10.882 16.603 1.00 95.81 74 ASN A C 1
ATOM 542 O O . ASN A 1 74 ? -9.492 -10.715 16.059 1.00 95.81 74 ASN A O 1
ATOM 546 N N . PHE A 1 75 ? -7.583 -9.871 16.878 1.00 94.88 75 PHE A N 1
ATOM 547 C CA . PHE A 1 75 ? -7.807 -8.512 16.396 1.00 94.88 75 PHE A CA 1
ATOM 548 C C . PHE A 1 75 ? -6.768 -8.211 15.314 1.00 94.88 75 PHE A C 1
ATOM 550 O O . PHE A 1 75 ? -5.615 -7.914 15.619 1.00 94.88 75 PHE A O 1
ATOM 557 N N . ASN A 1 76 ? -7.162 -8.344 14.049 1.00 94.81 76 ASN A N 1
ATOM 558 C CA . ASN A 1 76 ? -6.282 -8.180 12.897 1.00 94.81 76 ASN A CA 1
ATOM 559 C C . ASN A 1 76 ? -6.426 -6.765 12.339 1.00 94.81 76 ASN A C 1
ATOM 561 O O . ASN A 1 76 ? -7.533 -6.352 11.979 1.00 94.81 76 ASN A O 1
ATOM 565 N N . THR A 1 77 ? -5.314 -6.038 12.230 1.00 92.62 77 THR A N 1
ATOM 566 C CA . THR A 1 77 ? -5.298 -4.737 11.561 1.00 92.62 77 THR A CA 1
ATOM 567 C C . THR A 1 77 ? -4.418 -4.750 10.323 1.00 92.62 77 THR A C 1
ATOM 569 O O . THR A 1 77 ? -3.267 -5.180 10.351 1.00 92.62 77 THR A O 1
ATOM 572 N N . GLU A 1 78 ? -4.968 -4.251 9.224 1.00 92.00 78 GLU A N 1
ATOM 573 C CA . GLU A 1 78 ? -4.274 -4.097 7.957 1.00 92.00 78 GLU A CA 1
ATOM 574 C C . GLU A 1 78 ? -4.430 -2.670 7.436 1.00 92.00 78 GLU A C 1
ATOM 576 O O . GLU A 1 78 ? -5.473 -2.024 7.591 1.00 92.00 78 GLU A O 1
ATOM 581 N N . ALA A 1 79 ? -3.383 -2.171 6.791 1.00 91.00 79 ALA A N 1
ATOM 582 C CA . ALA A 1 79 ? -3.452 -0.926 6.052 1.00 91.00 79 ALA A CA 1
ATOM 583 C C . ALA A 1 79 ? -4.279 -1.107 4.764 1.00 91.00 79 ALA A C 1
ATOM 585 O O . ALA A 1 79 ? -4.247 -2.159 4.122 1.00 91.00 79 ALA A O 1
ATOM 586 N N . GLY A 1 80 ? -5.009 -0.065 4.369 1.00 89.81 80 GLY A N 1
ATOM 587 C CA . GLY A 1 80 ? -5.679 0.006 3.073 1.00 89.81 80 GLY A CA 1
ATOM 588 C C . GLY A 1 80 ? -4.657 0.062 1.938 1.00 89.81 80 GLY A C 1
ATOM 589 O O . GLY A 1 80 ? -3.575 0.623 2.108 1.00 89.81 80 GLY A O 1
ATOM 590 N N . LYS A 1 81 ? -4.992 -0.525 0.786 1.00 92.50 81 LYS A N 1
ATOM 591 C CA . LYS A 1 81 ? -4.110 -0.605 -0.388 1.00 92.50 81 LYS A CA 1
ATOM 592 C C . LYS A 1 81 ? -4.508 0.437 -1.423 1.00 92.50 81 LYS A C 1
ATOM 594 O O . LYS A 1 81 ? -5.655 0.446 -1.862 1.00 92.50 81 LYS A O 1
ATOM 599 N N . ASN A 1 82 ? -3.554 1.254 -1.847 1.00 88.19 82 ASN A N 1
ATOM 600 C CA . ASN A 1 82 ? -3.732 2.228 -2.915 1.00 88.19 82 ASN A CA 1
ATOM 601 C C . ASN A 1 82 ? -2.781 1.880 -4.058 1.00 88.19 82 ASN A C 1
ATOM 603 O O . ASN A 1 82 ? -1.573 1.767 -3.845 1.00 88.19 82 ASN A O 1
ATOM 607 N N . ILE A 1 83 ? -3.319 1.710 -5.261 1.00 90.75 83 ILE A N 1
ATOM 608 C CA . ILE A 1 83 ? -2.557 1.360 -6.458 1.00 90.75 83 ILE A CA 1
ATOM 609 C C . ILE A 1 83 ? -2.683 2.501 -7.455 1.00 90.75 83 ILE A C 1
ATOM 611 O O . ILE A 1 83 ? -3.789 2.899 -7.815 1.00 90.75 83 ILE A O 1
ATOM 615 N N . LYS A 1 84 ? -1.546 2.988 -7.939 1.00 89.38 84 LYS A N 1
ATOM 616 C CA . LYS A 1 84 ? -1.463 3.925 -9.054 1.00 89.38 84 LYS A CA 1
ATOM 617 C C . LYS A 1 84 ? -0.638 3.294 -10.161 1.00 89.38 84 LYS A C 1
ATOM 619 O O . LYS A 1 84 ? 0.472 2.839 -9.913 1.00 89.38 84 LYS A O 1
ATOM 624 N N . HIS A 1 85 ? -1.175 3.285 -11.369 1.00 85.19 85 HIS A N 1
ATOM 625 C CA . HIS A 1 85 ? -0.499 2.789 -12.555 1.00 85.19 85 HIS A CA 1
ATOM 626 C C . HIS A 1 85 ? -0.475 3.881 -13.621 1.00 85.19 85 HIS A C 1
ATOM 628 O O . HIS A 1 85 ? -1.505 4.493 -13.912 1.00 85.19 85 HIS A O 1
ATOM 634 N N . VAL A 1 86 ? 0.709 4.138 -14.165 1.00 88.94 86 VAL A N 1
ATOM 635 C CA . VAL A 1 86 ? 0.962 5.125 -15.212 1.00 88.94 86 VAL A CA 1
ATOM 636 C C . VAL A 1 86 ? 1.704 4.420 -16.336 1.00 88.94 86 VAL A C 1
ATOM 638 O O . VAL A 1 86 ? 2.779 3.873 -16.120 1.00 88.94 86 VAL A O 1
ATOM 641 N N . GLU A 1 87 ? 1.142 4.443 -17.535 1.00 87.25 87 GLU A N 1
ATOM 642 C CA . GLU A 1 87 ? 1.786 3.954 -18.750 1.00 87.25 87 GLU A CA 1
ATOM 643 C C . GLU A 1 87 ? 1.998 5.135 -19.694 1.00 87.25 87 GLU A C 1
ATOM 645 O O . GLU A 1 87 ? 1.048 5.833 -20.056 1.00 87.25 87 GLU A O 1
ATOM 650 N N . LYS A 1 88 ? 3.252 5.375 -20.069 1.00 90.50 88 LYS A N 1
ATOM 651 C CA . LYS A 1 88 ? 3.651 6.391 -21.040 1.00 90.50 88 LYS A CA 1
ATOM 652 C C . LYS A 1 88 ? 4.203 5.689 -22.266 1.00 90.50 88 LYS A C 1
ATOM 654 O O . LYS A 1 88 ? 5.148 4.909 -22.157 1.00 90.50 88 LYS A O 1
ATOM 659 N N . GLU A 1 89 ? 3.635 5.993 -23.421 1.00 85.75 89 GLU A N 1
ATOM 660 C CA . GLU A 1 89 ? 4.172 5.572 -24.710 1.00 85.75 89 GLU A CA 1
ATOM 661 C C . GLU A 1 89 ? 4.557 6.801 -25.527 1.00 85.75 89 GLU A C 1
ATOM 663 O O . GLU A 1 89 ? 3.774 7.742 -25.690 1.00 85.75 89 GLU A O 1
ATOM 668 N N . GLU A 1 90 ? 5.774 6.781 -26.053 1.00 86.69 90 GLU A N 1
ATOM 669 C CA . GLU A 1 90 ? 6.285 7.786 -26.969 1.00 86.69 90 GLU A CA 1
ATOM 670 C C . GLU A 1 90 ? 6.788 7.106 -28.238 1.00 86.69 90 GLU A C 1
ATOM 672 O O . GLU A 1 90 ? 7.624 6.202 -28.195 1.00 86.69 90 GLU A O 1
ATOM 677 N N . TYR A 1 91 ? 6.301 7.575 -29.380 1.00 81.44 91 TYR A N 1
ATOM 678 C CA . TYR A 1 91 ? 6.825 7.207 -30.686 1.00 81.44 91 TYR A CA 1
ATOM 679 C C . TYR A 1 91 ? 7.497 8.438 -31.266 1.00 81.44 91 TYR A C 1
ATOM 681 O O . TYR A 1 91 ? 6.852 9.473 -31.421 1.00 81.44 91 TYR A O 1
ATOM 689 N N . SER A 1 92 ? 8.775 8.340 -31.607 1.00 81.38 92 SER A N 1
ATOM 690 C CA . SER A 1 92 ? 9.503 9.402 -32.288 1.00 81.38 92 SER A CA 1
ATOM 691 C C . SER A 1 92 ? 10.085 8.898 -33.598 1.00 81.38 92 SER A C 1
ATOM 693 O O . SER A 1 92 ? 10.458 7.734 -33.743 1.00 81.38 92 SER A O 1
ATOM 695 N N . SER A 1 93 ? 10.140 9.786 -34.584 1.00 80.00 93 SER A N 1
ATOM 696 C CA . SER A 1 93 ? 10.849 9.541 -35.835 1.00 80.00 93 SER A CA 1
ATOM 697 C C . SER A 1 93 ? 11.863 10.648 -36.048 1.00 80.00 93 SER A C 1
ATOM 699 O O . SER A 1 93 ? 11.530 11.823 -35.931 1.00 80.00 93 SER A O 1
ATOM 701 N N . GLN A 1 94 ? 13.101 10.273 -36.322 1.00 80.56 94 GLN A N 1
ATOM 702 C CA . GLN A 1 94 ? 14.252 11.166 -36.323 1.00 80.56 94 GLN A CA 1
ATOM 703 C C . GLN A 1 94 ? 15.154 10.856 -37.513 1.00 80.56 94 GLN A C 1
ATOM 705 O O . GLN A 1 94 ? 15.197 9.723 -37.994 1.00 80.56 94 GLN A O 1
ATOM 710 N N . LEU A 1 95 ? 15.868 11.860 -38.008 1.00 81.06 95 LEU A N 1
ATOM 711 C CA . LEU A 1 95 ? 16.887 11.646 -39.027 1.00 81.06 95 LEU A CA 1
ATOM 712 C C . LEU A 1 95 ? 18.189 11.283 -38.330 1.00 81.06 95 LEU A C 1
ATOM 714 O O . LEU A 1 95 ? 18.574 11.929 -37.356 1.00 81.06 95 LEU A O 1
ATOM 718 N N . PHE A 1 96 ? 18.866 10.263 -38.841 1.00 83.38 96 PHE A N 1
ATOM 719 C CA . PHE A 1 96 ? 20.186 9.891 -38.365 1.00 83.38 96 PHE A CA 1
ATOM 720 C C . PHE A 1 96 ? 21.184 9.897 -39.519 1.00 83.38 96 PHE A C 1
ATOM 722 O O . PHE A 1 96 ? 20.839 9.609 -40.667 1.00 83.38 96 PHE A O 1
ATOM 729 N N . THR A 1 97 ? 22.429 10.213 -39.197 1.00 82.44 97 THR A N 1
ATOM 730 C CA . THR A 1 97 ? 23.578 9.993 -40.070 1.00 82.44 97 THR A CA 1
ATOM 731 C C . THR A 1 97 ? 24.658 9.318 -39.243 1.00 82.44 97 THR A C 1
ATOM 733 O O . THR A 1 97 ? 24.897 9.705 -38.105 1.00 82.44 97 THR A O 1
ATOM 736 N N . SER A 1 98 ? 25.289 8.277 -39.766 1.00 82.69 98 SER A N 1
ATOM 737 C CA . SER A 1 98 ? 26.440 7.644 -39.137 1.00 82.69 98 SER A CA 1
ATOM 738 C C . SER A 1 98 ? 27.596 7.619 -40.129 1.00 82.69 98 SER A C 1
ATOM 740 O O . SER A 1 98 ? 27.406 7.507 -41.338 1.00 82.69 98 SER A O 1
ATOM 742 N N . ALA A 1 99 ? 28.811 7.785 -39.631 1.00 84.94 99 ALA A N 1
ATOM 743 C CA . ALA A 1 99 ? 30.024 7.596 -40.405 1.00 84.94 99 ALA A CA 1
ATOM 744 C C . ALA A 1 99 ? 30.986 6.765 -39.571 1.00 84.94 99 ALA A C 1
ATOM 746 O O . ALA A 1 99 ? 31.167 7.024 -38.381 1.00 84.94 99 ALA A O 1
ATOM 747 N N . HIS A 1 100 ? 31.612 5.771 -40.182 1.00 85.56 100 HIS A N 1
ATOM 748 C CA . HIS A 1 100 ? 32.584 4.938 -39.506 1.00 85.56 100 HIS A CA 1
ATOM 749 C C . HIS A 1 100 ? 33.839 4.754 -40.350 1.00 85.56 100 HIS A C 1
ATOM 751 O O . HIS A 1 100 ? 33.792 4.675 -41.574 1.00 85.56 100 HIS A O 1
ATOM 757 N N . ALA A 1 101 ? 34.976 4.670 -39.673 1.00 84.50 101 ALA A N 1
ATOM 758 C CA . ALA A 1 101 ? 36.247 4.268 -40.248 1.00 84.50 101 ALA A CA 1
ATOM 759 C C . ALA A 1 101 ? 36.819 3.153 -39.378 1.00 84.50 101 ALA A C 1
ATOM 761 O O . ALA A 1 101 ? 36.847 3.254 -38.152 1.00 84.50 101 ALA A O 1
ATOM 762 N N . SER A 1 102 ? 37.239 2.068 -40.009 1.00 85.06 102 SER A N 1
ATOM 763 C CA . SER A 1 102 ? 37.623 0.831 -39.345 1.00 85.06 102 SER A CA 1
ATOM 764 C C . SER A 1 102 ? 38.936 0.294 -39.890 1.00 85.06 102 SER A C 1
ATOM 766 O O . SER A 1 102 ? 39.220 0.417 -41.082 1.00 85.06 102 SER A O 1
ATOM 768 N N . GLY A 1 103 ? 39.740 -0.296 -39.010 1.00 81.81 103 GLY A N 1
ATOM 769 C CA . GLY A 1 103 ? 41.003 -0.939 -39.349 1.00 81.81 103 GLY A CA 1
ATOM 770 C C . GLY A 1 103 ? 41.740 -1.414 -38.103 1.00 81.81 103 GLY A C 1
ATOM 771 O O . GLY A 1 103 ? 41.595 -0.846 -37.025 1.00 81.81 103 GLY A O 1
ATOM 772 N N . GLY A 1 104 ? 42.520 -2.487 -38.230 1.00 78.88 104 GLY A N 1
ATOM 773 C CA . GLY A 1 104 ? 43.270 -3.046 -37.102 1.00 78.88 104 GLY A CA 1
ATOM 774 C C . GLY A 1 104 ? 42.377 -3.616 -35.993 1.00 78.88 104 GLY A C 1
ATOM 775 O O . GLY A 1 104 ? 42.749 -3.573 -34.823 1.00 78.88 104 GLY A O 1
ATOM 776 N N . GLY A 1 105 ? 41.189 -4.121 -36.346 1.00 77.69 105 GLY A N 1
ATOM 777 C CA . GLY A 1 105 ? 40.241 -4.725 -35.401 1.00 77.69 105 GLY A CA 1
ATOM 778 C C . GLY A 1 105 ? 39.408 -3.732 -34.578 1.00 77.69 105 GLY A C 1
ATOM 779 O O . GLY A 1 105 ? 38.586 -4.155 -33.761 1.00 77.69 105 GLY A O 1
ATOM 780 N N . THR A 1 106 ? 39.580 -2.421 -34.782 1.00 81.44 106 THR A N 1
ATOM 781 C CA . THR A 1 106 ? 38.772 -1.375 -34.137 1.00 81.44 106 THR A CA 1
ATOM 782 C C . THR A 1 106 ? 38.167 -0.408 -35.150 1.00 81.44 106 THR A C 1
ATOM 784 O O . THR A 1 106 ? 38.558 -0.348 -36.316 1.00 81.44 106 THR A O 1
ATOM 787 N N . SER A 1 107 ? 37.149 0.329 -34.712 1.00 82.12 107 SER A N 1
ATOM 788 C CA . SER A 1 107 ? 36.500 1.373 -35.493 1.00 82.12 107 SER A CA 1
ATOM 789 C C . SER A 1 107 ? 36.320 2.648 -34.685 1.00 82.12 107 SER A C 1
ATOM 791 O O . SER A 1 107 ? 36.091 2.622 -33.473 1.00 82.12 107 SER A O 1
ATOM 793 N N . VAL A 1 108 ? 36.414 3.764 -35.399 1.00 84.94 108 VAL A N 1
ATOM 794 C CA . VAL A 1 108 ? 35.920 5.069 -34.980 1.00 84.94 108 VAL A CA 1
ATOM 795 C C . VAL A 1 108 ? 34.571 5.262 -35.653 1.00 84.94 108 VAL A C 1
ATOM 797 O O . VAL A 1 108 ? 34.449 5.062 -36.861 1.00 84.94 108 VAL A O 1
ATOM 800 N N . ARG A 1 109 ? 33.558 5.625 -34.873 1.00 83.81 109 ARG A N 1
ATOM 801 C CA . ARG A 1 109 ? 32.190 5.855 -35.335 1.00 83.81 109 ARG A CA 1
ATOM 802 C C . ARG A 1 109 ? 31.734 7.228 -34.873 1.00 83.81 109 ARG A C 1
ATOM 804 O O . ARG A 1 109 ? 31.983 7.614 -33.732 1.00 83.81 109 ARG A O 1
ATOM 811 N N . TYR A 1 110 ? 31.073 7.955 -35.755 1.00 83.88 110 TYR A N 1
ATOM 812 C CA . TYR A 1 110 ? 30.358 9.175 -35.434 1.00 83.88 110 TYR A CA 1
ATOM 813 C C . TYR A 1 110 ? 28.898 8.968 -35.802 1.00 83.88 110 TYR A C 1
ATOM 815 O O . TYR A 1 110 ? 28.576 8.811 -36.976 1.00 83.88 110 TYR A O 1
ATOM 823 N N . ASP A 1 111 ? 28.033 8.959 -34.798 1.00 83.38 111 ASP A N 1
ATOM 824 C CA . ASP A 1 111 ? 26.591 8.850 -34.952 1.00 83.38 111 ASP A CA 1
ATOM 825 C C . ASP A 1 111 ? 25.976 10.215 -34.659 1.00 83.38 111 ASP A C 1
ATOM 827 O O . ASP A 1 111 ? 26.179 10.779 -33.588 1.00 83.38 111 ASP A O 1
ATOM 831 N N . TYR A 1 112 ? 25.201 10.752 -35.586 1.00 81.38 112 TYR A N 1
ATOM 832 C CA . TYR A 1 112 ? 24.371 11.923 -35.374 1.00 81.38 112 TYR A CA 1
ATOM 833 C C . TYR A 1 112 ? 22.903 11.546 -35.472 1.00 81.38 112 TYR A C 1
ATOM 835 O O . TYR A 1 112 ? 22.480 10.788 -36.345 1.00 81.38 112 TYR A O 1
ATOM 843 N N . ASN A 1 113 ? 22.117 12.125 -34.577 1.00 78.56 113 ASN A N 1
ATOM 844 C CA . ASN A 1 113 ? 20.680 11.985 -34.531 1.00 78.56 113 ASN A CA 1
ATOM 845 C C . A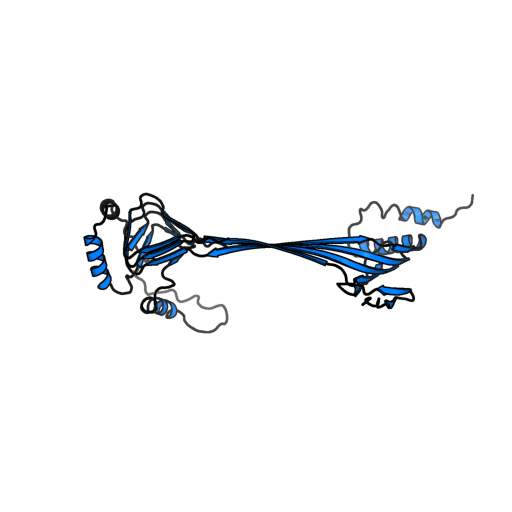SN A 1 113 ? 20.037 13.361 -34.302 1.00 78.56 113 ASN A C 1
ATOM 847 O O . ASN A 1 113 ? 20.507 14.138 -33.471 1.00 78.56 113 ASN A O 1
ATOM 851 N N . SER A 1 114 ? 18.949 13.665 -35.014 1.00 72.81 114 SER A N 1
ATOM 852 C CA . SER A 1 114 ? 18.249 14.949 -34.912 1.00 72.81 114 SER A CA 1
ATOM 853 C C . SER A 1 114 ? 17.654 15.251 -33.529 1.00 72.81 114 SER A C 1
ATOM 855 O O . SER A 1 114 ? 17.400 16.423 -33.256 1.00 72.81 114 SER A O 1
ATOM 857 N N . GLN A 1 115 ? 17.447 14.252 -32.658 1.00 68.69 115 GLN A N 1
ATOM 858 C CA . GLN A 1 115 ? 17.012 14.468 -31.265 1.00 68.69 115 GLN A CA 1
ATOM 859 C C . GLN A 1 115 ? 18.166 14.443 -30.253 1.00 68.69 115 GLN A C 1
ATOM 861 O O . GLN A 1 115 ? 18.311 15.376 -29.467 1.00 68.69 115 GLN A O 1
ATOM 866 N N . ASP A 1 116 ? 18.989 13.391 -30.281 1.00 71.00 116 ASP A N 1
ATOM 867 C CA . ASP A 1 116 ? 20.025 13.140 -29.265 1.00 71.00 116 ASP A CA 1
ATOM 868 C C . ASP A 1 116 ? 21.359 13.869 -29.557 1.00 71.00 116 ASP A C 1
ATOM 870 O O . ASP A 1 116 ? 22.257 13.906 -28.715 1.00 71.00 116 ASP A O 1
ATOM 874 N N . GLY A 1 117 ? 21.501 14.477 -30.740 1.00 75.75 117 GLY A N 1
ATOM 875 C CA . GLY A 1 117 ? 22.726 15.146 -31.174 1.00 75.75 117 GLY A CA 1
ATOM 876 C C . GLY A 1 117 ? 23.796 14.177 -31.686 1.00 75.75 117 GLY A C 1
ATOM 877 O O . GLY A 1 117 ? 23.497 13.074 -32.141 1.00 75.75 117 GLY A O 1
ATOM 878 N N . GLY A 1 118 ? 25.053 14.629 -31.684 1.00 80.38 118 GLY A N 1
ATOM 879 C CA . GLY A 1 118 ? 26.200 13.854 -32.163 1.00 80.38 118 GLY A CA 1
ATOM 880 C C . GLY A 1 118 ? 26.911 13.101 -31.040 1.00 80.38 118 GLY A C 1
ATOM 881 O O . GLY A 1 118 ? 27.229 13.692 -30.009 1.00 80.38 118 GLY A O 1
ATOM 882 N N . ASN A 1 119 ? 27.223 11.830 -31.270 1.00 83.44 119 ASN A N 1
ATOM 883 C CA . ASN A 1 119 ? 28.004 10.975 -30.390 1.00 83.44 119 ASN A CA 1
ATOM 884 C C . ASN A 1 119 ? 29.191 10.365 -31.150 1.00 83.44 119 ASN A C 1
ATOM 886 O O . ASN A 1 119 ? 29.027 9.795 -32.227 1.00 83.44 119 ASN A O 1
ATOM 890 N N . ALA A 1 120 ? 30.388 10.464 -30.574 1.00 84.19 120 ALA A N 1
ATOM 891 C CA . ALA A 1 120 ? 31.603 9.891 -31.142 1.00 84.19 120 ALA A CA 1
ATOM 892 C C . ALA A 1 120 ? 32.065 8.708 -30.289 1.00 84.19 120 ALA A C 1
ATOM 894 O O . ALA A 1 120 ? 32.261 8.841 -29.082 1.00 84.19 120 ALA A O 1
ATOM 895 N N . SER A 1 121 ? 32.274 7.562 -30.928 1.00 83.81 121 SER A N 1
ATOM 896 C CA . SER A 1 121 ? 32.781 6.346 -30.296 1.00 83.81 121 SER A CA 1
ATOM 897 C C . SER A 1 121 ? 34.117 5.968 -30.924 1.00 83.81 121 SER A C 1
ATOM 899 O O . SER A 1 121 ? 34.242 5.915 -32.146 1.00 83.81 121 SER A O 1
ATOM 901 N N . VAL A 1 122 ? 35.121 5.693 -30.096 1.00 83.75 122 VAL A N 1
ATOM 902 C CA . VAL A 1 122 ? 36.443 5.212 -30.527 1.00 83.75 122 VAL A CA 1
ATOM 903 C C . VAL A 1 122 ? 36.686 3.814 -29.965 1.00 83.75 122 VAL A C 1
ATOM 905 O O . VAL A 1 122 ? 36.076 3.438 -28.967 1.00 83.75 122 VAL A O 1
ATOM 908 N N . ASP A 1 123 ? 37.561 3.043 -30.611 1.00 81.38 123 ASP A N 1
ATOM 909 C CA . ASP A 1 123 ? 37.917 1.675 -30.209 1.00 81.38 123 ASP A CA 1
ATOM 910 C C . ASP A 1 123 ? 36.752 0.666 -30.188 1.00 81.38 123 ASP A C 1
ATOM 912 O O . ASP A 1 123 ? 36.792 -0.335 -29.473 1.00 81.38 123 ASP A O 1
ATOM 916 N N . VAL A 1 124 ? 35.726 0.873 -31.020 1.00 80.62 124 VAL A N 1
ATOM 917 C CA . VAL A 1 124 ? 34.619 -0.086 -31.151 1.00 80.62 124 VAL A CA 1
ATOM 918 C C . VAL A 1 124 ?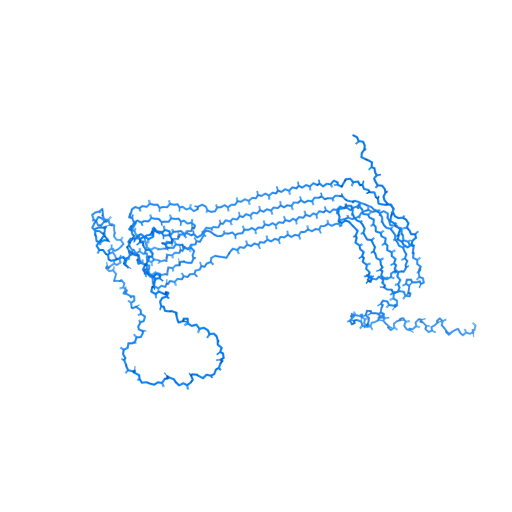 35.117 -1.329 -31.904 1.00 80.62 124 VAL A C 1
ATOM 920 O O . VAL A 1 124 ? 35.526 -1.184 -33.062 1.00 80.62 124 VAL A O 1
ATOM 923 N N . PRO A 1 125 ? 35.091 -2.542 -31.314 1.00 81.88 125 PRO A N 1
ATOM 924 C CA . PRO A 1 125 ? 35.593 -3.747 -31.970 1.00 81.88 125 PRO A CA 1
ATOM 925 C C . PRO A 1 125 ? 34.872 -4.027 -33.292 1.00 81.88 125 PRO A C 1
ATOM 927 O O . PRO A 1 125 ? 33.644 -3.983 -33.361 1.00 81.88 125 PRO A O 1
ATOM 930 N N . THR A 1 126 ? 35.627 -4.348 -34.340 1.00 79.31 126 THR A N 1
ATOM 931 C CA . THR A 1 126 ? 35.087 -4.629 -35.679 1.00 79.31 126 THR A CA 1
ATOM 932 C C . THR A 1 126 ? 35.937 -5.667 -36.407 1.00 79.31 126 THR A C 1
ATOM 934 O O . THR A 1 126 ? 37.130 -5.795 -36.145 1.00 79.31 126 THR A O 1
ATOM 937 N N . ASN A 1 127 ? 35.315 -6.413 -37.319 1.00 78.00 127 ASN A N 1
ATOM 938 C CA . ASN A 1 127 ? 36.001 -7.377 -38.189 1.00 78.00 127 ASN A CA 1
ATOM 939 C C . ASN A 1 127 ? 36.258 -6.815 -39.593 1.00 78.00 127 ASN A C 1
ATOM 941 O O . ASN A 1 127 ? 36.897 -7.477 -40.403 1.00 78.00 127 ASN A O 1
ATOM 945 N N . GLN A 1 128 ? 35.730 -5.631 -39.886 1.00 74.38 128 GLN A N 1
ATOM 946 C CA . GLN A 1 128 ? 35.832 -4.989 -41.189 1.00 74.38 128 GLN A CA 1
ATOM 947 C C . GLN A 1 128 ? 36.912 -3.906 -41.151 1.00 74.38 128 GLN A C 1
ATOM 949 O O . GLN A 1 128 ? 37.152 -3.284 -40.115 1.00 74.38 128 GLN A O 1
ATOM 954 N N . THR A 1 129 ? 37.561 -3.692 -42.288 1.00 80.88 129 THR A N 1
ATOM 955 C CA . THR A 1 129 ? 38.472 -2.585 -42.558 1.00 80.88 129 THR A CA 1
ATOM 956 C C . THR A 1 129 ? 37.909 -1.776 -43.700 1.00 80.88 129 THR A C 1
ATOM 958 O O . THR A 1 129 ? 37.693 -2.283 -44.802 1.00 80.88 129 THR A O 1
ATOM 961 N N . GLY A 1 130 ? 37.686 -0.497 -43.460 1.00 80.81 130 GLY A N 1
ATOM 962 C CA . GLY A 1 130 ? 37.075 0.357 -44.457 1.00 80.81 130 GLY A CA 1
ATOM 963 C C . GLY A 1 130 ? 36.395 1.567 -43.866 1.00 80.81 130 GLY A C 1
ATOM 964 O O . GLY A 1 130 ? 36.421 1.800 -42.654 1.00 80.81 130 GLY A O 1
ATOM 965 N N . VAL A 1 131 ? 35.795 2.334 -44.762 1.00 81.50 131 VAL A N 1
ATOM 966 C CA . VAL A 1 131 ? 35.001 3.508 -44.425 1.00 81.50 131 VAL A CA 1
ATOM 967 C C . VAL A 1 131 ? 33.569 3.264 -44.859 1.00 81.50 131 VAL A C 1
ATOM 969 O O . VAL A 1 131 ? 33.328 2.745 -45.950 1.00 81.50 131 VAL A O 1
ATOM 972 N N . GLY A 1 132 ? 32.634 3.647 -44.006 1.00 79.31 132 GLY A N 1
ATOM 973 C CA . GLY A 1 132 ? 31.219 3.555 -44.298 1.00 79.31 132 GLY A CA 1
ATOM 974 C C . GLY A 1 132 ? 30.484 4.801 -43.847 1.00 79.31 132 GLY A C 1
ATOM 975 O O . GLY A 1 132 ? 30.900 5.489 -42.911 1.00 79.31 132 GLY A O 1
ATOM 976 N N . ALA A 1 133 ? 29.399 5.105 -44.542 1.00 81.62 133 ALA A N 1
ATOM 977 C CA . ALA A 1 133 ? 28.473 6.153 -44.161 1.00 81.62 133 ALA A CA 1
ATOM 978 C C . ALA A 1 133 ? 27.038 5.658 -44.339 1.00 81.62 133 ALA A C 1
ATOM 980 O O . ALA A 1 133 ? 26.680 5.108 -45.382 1.00 81.62 133 ALA A O 1
ATOM 981 N N . GLU A 1 134 ? 26.217 5.895 -43.327 1.00 79.56 134 GLU A N 1
ATOM 982 C CA . GLU A 1 134 ? 24.794 5.588 -43.309 1.00 79.56 134 GLU A CA 1
ATOM 983 C C . GLU A 1 134 ? 24.026 6.895 -43.116 1.00 79.56 134 GLU A C 1
ATOM 985 O O . GLU A 1 134 ? 24.425 7.774 -42.350 1.00 79.56 134 GLU A O 1
ATOM 990 N N . ALA A 1 135 ? 22.902 7.049 -43.800 1.00 81.69 135 ALA A N 1
ATOM 991 C CA . ALA A 1 135 ? 21.994 8.158 -43.546 1.00 81.69 135 ALA A CA 1
ATOM 992 C C . ALA A 1 135 ? 20.567 7.673 -43.721 1.00 81.69 135 ALA A C 1
ATOM 994 O O . ALA A 1 135 ? 20.263 6.990 -44.694 1.00 81.69 135 ALA A O 1
ATOM 995 N N . GLY A 1 136 ? 19.670 8.029 -42.809 1.00 81.88 136 GLY A N 1
ATOM 996 C CA . GLY A 1 136 ? 18.323 7.488 -42.860 1.00 81.88 136 GLY A CA 1
ATOM 997 C C . GLY A 1 136 ? 17.372 8.036 -41.814 1.00 81.88 136 GLY A C 1
ATOM 998 O O . GLY A 1 136 ? 17.617 9.054 -41.167 1.00 81.88 136 GLY A O 1
ATOM 999 N N . MET A 1 137 ? 16.254 7.335 -41.667 1.00 78.50 137 MET A N 1
ATOM 1000 C CA . MET A 1 137 ? 15.250 7.578 -40.640 1.00 78.50 137 MET A CA 1
ATOM 1001 C C . MET A 1 137 ? 15.379 6.534 -39.535 1.00 78.50 137 MET A C 1
ATOM 1003 O O . MET A 1 137 ? 15.487 5.337 -39.797 1.00 78.50 137 MET A O 1
ATOM 1007 N N . SER A 1 138 ? 15.337 6.985 -38.290 1.00 80.69 138 SER A N 1
ATOM 1008 C CA . SER A 1 138 ? 15.226 6.147 -37.109 1.00 80.69 138 SER A CA 1
ATOM 1009 C C . SER A 1 138 ? 13.846 6.343 -36.492 1.00 80.69 138 SER A C 1
ATOM 1011 O O . SER A 1 138 ? 13.376 7.465 -36.347 1.00 80.69 138 SER A O 1
ATOM 1013 N N . PHE A 1 139 ? 13.198 5.246 -36.129 1.00 80.38 139 PHE A N 1
ATOM 1014 C CA . PHE A 1 139 ? 11.945 5.219 -35.393 1.00 80.38 139 PHE A CA 1
ATOM 1015 C C . PHE A 1 139 ? 12.242 4.678 -34.002 1.00 80.38 139 PHE A C 1
ATOM 1017 O O . PHE A 1 139 ? 12.791 3.584 -33.873 1.00 80.38 139 PHE A O 1
ATOM 1024 N N . THR A 1 140 ? 11.911 5.446 -32.971 1.00 83.62 140 THR A N 1
ATOM 1025 C CA . THR A 1 140 ? 12.054 5.028 -31.578 1.00 83.62 140 THR A CA 1
ATOM 1026 C C . THR A 1 140 ? 10.667 4.861 -30.984 1.00 83.62 140 THR A C 1
ATOM 1028 O O . THR A 1 140 ? 9.851 5.774 -31.054 1.00 83.62 140 THR A O 1
ATOM 1031 N N . HIS A 1 141 ? 10.405 3.702 -30.394 1.00 83.56 141 HIS A N 1
ATOM 1032 C CA . HIS A 1 141 ? 9.259 3.474 -29.527 1.00 83.56 141 HIS A CA 1
ATOM 1033 C C . HIS A 1 141 ? 9.773 3.318 -28.099 1.00 83.56 141 HIS A C 1
ATOM 1035 O O . HIS A 1 141 ? 10.601 2.445 -27.830 1.00 83.56 141 HIS A O 1
ATOM 1041 N N . THR A 1 142 ? 9.302 4.180 -27.206 1.00 88.69 142 THR A N 1
ATOM 1042 C CA . THR A 1 142 ? 9.601 4.131 -25.778 1.00 88.69 142 THR A CA 1
ATOM 1043 C C . THR A 1 142 ? 8.323 3.836 -25.019 1.00 88.69 142 THR A C 1
ATOM 1045 O O . THR A 1 142 ? 7.336 4.550 -25.181 1.00 88.69 142 THR A O 1
ATOM 1048 N N . LYS A 1 143 ? 8.362 2.818 -24.165 1.00 86.44 143 LYS A N 1
ATOM 1049 C CA . LYS A 1 143 ? 7.284 2.453 -23.257 1.00 86.44 143 LYS A CA 1
ATOM 1050 C C . LYS A 1 143 ? 7.810 2.474 -21.827 1.00 86.44 143 LYS A C 1
ATOM 1052 O O . LYS A 1 143 ? 8.728 1.730 -21.495 1.00 86.44 143 LYS A O 1
ATOM 1057 N N . ASP A 1 144 ? 7.246 3.343 -20.997 1.00 90.75 144 ASP A N 1
ATOM 1058 C CA . ASP A 1 144 ? 7.588 3.490 -19.579 1.00 90.75 144 ASP A CA 1
ATOM 1059 C C . ASP A 1 144 ? 6.337 3.201 -18.748 1.00 90.75 144 ASP A C 1
ATOM 1061 O O . ASP A 1 144 ? 5.338 3.919 -18.840 1.00 90.75 144 ASP A O 1
ATOM 1065 N N . LYS A 1 145 ? 6.368 2.118 -17.974 1.00 89.12 145 LYS A N 1
ATOM 1066 C CA . LYS A 1 145 ? 5.288 1.743 -17.061 1.00 89.12 145 LYS A CA 1
ATOM 1067 C C . LYS A 1 145 ? 5.753 1.943 -15.636 1.00 89.12 145 LYS A C 1
ATOM 1069 O O . LYS A 1 145 ? 6.750 1.359 -15.223 1.00 89.12 145 LYS A O 1
ATOM 1074 N N . GLU A 1 146 ? 4.976 2.679 -14.864 1.00 91.56 146 GLU A N 1
ATOM 1075 C CA . GLU A 1 146 ? 5.189 2.882 -13.439 1.00 91.56 146 GLU A CA 1
ATOM 1076 C C . GLU A 1 146 ? 3.979 2.349 -12.674 1.00 91.56 146 GLU A C 1
ATOM 1078 O O . GLU A 1 146 ? 2.845 2.762 -12.914 1.00 91.56 146 GLU A O 1
ATOM 1083 N N . THR A 1 147 ? 4.210 1.438 -11.733 1.00 89.12 147 THR A N 1
ATOM 1084 C CA . THR A 1 147 ? 3.188 0.957 -10.800 1.00 89.12 147 THR A CA 1
ATOM 1085 C C . THR A 1 147 ? 3.634 1.252 -9.379 1.00 89.12 147 THR A C 1
ATOM 1087 O O . THR A 1 147 ? 4.720 0.863 -8.958 1.00 89.12 147 THR A O 1
ATOM 1090 N N . VAL A 1 148 ? 2.785 1.949 -8.630 1.00 92.25 148 VAL A N 1
ATOM 1091 C CA . VAL A 1 148 ? 3.031 2.330 -7.241 1.00 92.25 148 VAL A CA 1
ATOM 1092 C C . VAL A 1 148 ? 1.943 1.721 -6.368 1.00 92.25 148 VAL A C 1
ATOM 1094 O O . VAL A 1 148 ? 0.768 2.057 -6.512 1.00 92.25 148 VAL A O 1
ATOM 1097 N N . LEU A 1 149 ? 2.339 0.844 -5.450 1.00 92.81 149 LEU A N 1
ATOM 1098 C CA . LEU A 1 149 ? 1.497 0.339 -4.371 1.00 92.81 149 LEU A CA 1
ATOM 1099 C C . LEU A 1 149 ? 1.889 1.066 -3.087 1.00 92.81 149 LEU A C 1
ATOM 1101 O O . LEU A 1 149 ? 2.991 0.874 -2.573 1.00 92.81 149 LEU A O 1
ATOM 1105 N N . THR A 1 150 ? 0.973 1.870 -2.561 1.00 92.31 150 THR A N 1
ATOM 1106 C CA . THR A 1 150 ? 1.127 2.540 -1.265 1.00 92.31 150 THR A CA 1
ATOM 1107 C C . THR A 1 150 ? 0.088 2.036 -0.280 1.00 92.31 150 THR A C 1
ATOM 1109 O O . THR A 1 150 ? -1.023 1.662 -0.665 1.00 92.31 150 THR A O 1
ATOM 1112 N N . HIS A 1 151 ? 0.441 2.032 1.000 1.00 93.06 151 HIS A N 1
ATOM 1113 C CA . HIS A 1 151 ? -0.454 1.621 2.070 1.00 93.06 151 HIS A CA 1
ATOM 1114 C C . HIS A 1 151 ? -0.862 2.806 2.942 1.00 93.06 151 HIS A C 1
ATOM 1116 O O . HIS A 1 151 ? -0.060 3.679 3.264 1.00 93.06 151 HIS A O 1
ATOM 1122 N N . THR A 1 152 ? -2.132 2.846 3.339 1.00 91.00 152 THR A N 1
ATOM 1123 C CA . THR A 1 152 ? -2.643 3.814 4.320 1.00 91.00 152 THR A CA 1
ATOM 1124 C C . THR A 1 152 ? -3.076 3.068 5.568 1.00 91.00 152 THR A C 1
ATOM 1126 O O . THR A 1 152 ? -4.004 2.260 5.505 1.00 91.00 152 THR A O 1
ATOM 1129 N N . ASN A 1 153 ? -2.403 3.319 6.692 1.00 91.69 153 ASN A N 1
ATOM 1130 C CA . ASN A 1 153 ? -2.717 2.662 7.958 1.00 91.69 153 ASN A CA 1
ATOM 1131 C C . ASN A 1 153 ? -4.196 2.842 8.323 1.00 91.69 153 ASN A C 1
ATOM 1133 O O . ASN A 1 153 ? -4.789 3.905 8.122 1.00 91.69 153 ASN A O 1
ATOM 1137 N N . SER A 1 154 ? -4.773 1.793 8.902 1.00 91.75 154 SER A N 1
ATOM 1138 C CA . SER A 1 154 ? -6.018 1.906 9.654 1.00 91.75 154 SER A CA 1
ATOM 1139 C C . SER A 1 154 ? -5.830 2.879 10.823 1.00 91.75 154 SER A C 1
ATOM 1141 O O . SER A 1 154 ? -4.718 3.083 11.299 1.00 91.75 154 SER A O 1
ATOM 1143 N N . GLU A 1 155 ? -6.905 3.467 11.339 1.00 92.94 155 GLU A N 1
ATOM 1144 C CA . GLU A 1 155 ? -6.833 4.353 12.507 1.00 92.94 155 GLU A CA 1
ATOM 1145 C C . GLU A 1 155 ? -7.699 3.801 13.640 1.00 92.94 155 GLU A C 1
ATOM 1147 O O . GLU A 1 155 ? -8.860 3.453 13.427 1.00 92.94 155 GLU A O 1
ATOM 1152 N N . LEU A 1 156 ? -7.156 3.755 14.856 1.00 92.06 156 LEU A N 1
ATOM 1153 C CA . LEU A 1 156 ? -7.899 3.446 16.075 1.00 92.06 156 LEU A CA 1
ATOM 1154 C C . LEU A 1 156 ? -7.694 4.581 17.081 1.00 92.06 156 LEU A C 1
ATOM 1156 O O . LEU A 1 156 ? -6.649 4.699 17.718 1.00 92.06 156 LEU A O 1
ATOM 1160 N N . GLN A 1 157 ? -8.699 5.440 17.215 1.00 91.31 157 GLN A N 1
ATOM 1161 C CA . GLN A 1 157 ? -8.675 6.592 18.112 1.00 91.31 157 GLN A CA 1
ATOM 1162 C C . GLN A 1 157 ? -9.647 6.341 19.268 1.00 91.31 157 GLN A C 1
ATOM 1164 O O . GLN A 1 157 ? -10.862 6.461 19.114 1.00 91.31 157 GLN A O 1
ATOM 1169 N N . VAL A 1 158 ? -9.108 5.982 20.429 1.00 89.88 158 VAL A N 1
ATOM 1170 C CA . VAL A 1 158 ? -9.855 5.638 21.641 1.00 89.88 158 VAL A CA 1
ATOM 1171 C C . VAL A 1 158 ? -9.376 6.493 22.805 1.00 89.88 158 VAL A C 1
ATOM 1173 O O . VAL A 1 158 ? -8.205 6.435 23.183 1.00 89.88 158 VAL A O 1
ATOM 1176 N N . LYS A 1 159 ? -10.285 7.262 23.419 1.00 87.00 159 LYS A N 1
ATOM 1177 C CA . LYS A 1 159 ? -9.924 8.064 24.602 1.00 87.00 159 LYS A CA 1
ATOM 1178 C C . LYS A 1 159 ? -9.812 7.219 25.864 1.00 87.00 159 LYS A C 1
ATOM 1180 O O . LYS A 1 159 ? -8.835 7.375 26.588 1.00 87.00 159 LYS A O 1
ATOM 1185 N N . HIS A 1 160 ? -10.811 6.376 26.132 1.00 88.25 160 HIS A N 1
ATOM 1186 C CA . HIS A 1 160 ? -10.894 5.603 27.363 1.00 88.25 160 HIS A CA 1
ATOM 1187 C C . HIS A 1 160 ? -11.296 4.137 27.161 1.00 88.25 160 HIS A C 1
ATOM 1189 O O . HIS A 1 160 ? -12.177 3.837 26.360 1.00 88.25 160 HIS A O 1
ATOM 1195 N N . GLY A 1 161 ? -10.723 3.239 27.957 1.00 89.25 161 GLY A N 1
ATOM 1196 C CA . GLY A 1 161 ? -11.282 1.926 28.259 1.00 89.25 161 GLY A CA 1
ATOM 1197 C C . GLY A 1 161 ? -10.354 0.742 28.041 1.00 89.25 161 GLY A C 1
ATOM 1198 O O . GLY A 1 161 ? -9.136 0.899 28.013 1.00 89.25 161 GLY A O 1
ATOM 1199 N N . LYS A 1 162 ? -10.937 -0.456 27.991 1.00 91.81 162 LYS A N 1
ATOM 1200 C CA . LYS A 1 162 ? -10.205 -1.719 28.08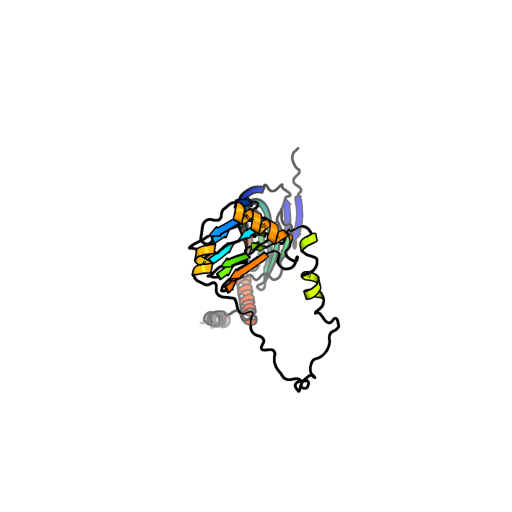0 1.00 91.81 162 LYS A CA 1
ATOM 1201 C C . LYS A 1 162 ? -10.751 -2.732 27.088 1.00 91.81 162 LYS A C 1
ATOM 1203 O O . LYS A 1 162 ? -11.914 -3.120 27.183 1.00 91.81 162 LYS A O 1
ATOM 1208 N N . LEU A 1 163 ? -9.907 -3.144 26.148 1.00 93.00 163 LEU A N 1
ATOM 1209 C CA . LEU A 1 163 ? -10.220 -4.177 25.169 1.00 93.00 163 LEU A CA 1
ATOM 1210 C C . LEU A 1 163 ? -9.372 -5.418 25.447 1.00 93.00 163 LEU A C 1
ATOM 1212 O O . LEU A 1 163 ? -8.142 -5.349 25.514 1.00 93.00 163 LEU A O 1
ATOM 1216 N N . HIS A 1 164 ? -10.046 -6.550 25.607 1.00 93.69 164 HIS A N 1
ATOM 1217 C CA . HIS A 1 164 ? -9.420 -7.847 25.817 1.00 93.69 164 HIS A CA 1
ATOM 1218 C C . HIS A 1 164 ? -9.479 -8.681 24.541 1.00 93.69 164 HIS A C 1
ATOM 1220 O O . HIS A 1 164 ? -10.555 -8.907 24.000 1.00 93.69 164 HIS A O 1
ATOM 1226 N N . VAL A 1 165 ? -8.336 -9.165 24.071 1.00 95.06 165 VAL A N 1
ATOM 1227 C CA . VAL A 1 165 ? -8.222 -10.061 22.918 1.00 95.06 165 VAL A CA 1
ATOM 1228 C C . VAL A 1 165 ? -7.661 -11.389 23.417 1.00 95.06 165 VAL A C 1
ATOM 1230 O O . VAL A 1 165 ? -6.530 -11.457 23.884 1.00 95.06 165 VAL A O 1
ATOM 1233 N N . LEU A 1 166 ? -8.448 -12.461 23.383 1.00 92.50 166 LEU A N 1
ATOM 1234 C CA . LEU A 1 166 ? -7.991 -13.758 23.903 1.00 92.50 166 LEU A CA 1
ATOM 1235 C C . LEU A 1 166 ? -7.025 -14.461 22.933 1.00 92.50 166 LEU A C 1
ATOM 1237 O O . LEU A 1 166 ? -6.198 -15.269 23.359 1.00 92.50 166 LEU A O 1
ATOM 1241 N N . GLY A 1 167 ? -7.117 -14.139 21.640 1.00 91.88 167 GLY A N 1
ATOM 1242 C CA . GLY A 1 167 ? -6.132 -14.494 20.624 1.00 91.88 167 GLY A CA 1
ATOM 1243 C C . GLY A 1 167 ? -4.960 -13.511 20.579 1.00 91.88 167 GLY A C 1
ATOM 1244 O O . GLY A 1 167 ? -4.522 -12.976 21.601 1.00 91.88 167 GLY A O 1
ATOM 1245 N N . TYR A 1 168 ? -4.442 -13.263 19.378 1.00 93.38 168 TYR A N 1
ATOM 1246 C CA . TYR A 1 168 ? -3.417 -12.243 19.162 1.00 93.38 168 TYR A CA 1
ATOM 1247 C C . TYR A 1 168 ? -4.025 -10.928 18.656 1.00 93.38 168 TYR A C 1
ATOM 1249 O O . TYR A 1 168 ? -5.072 -10.914 18.004 1.00 93.38 168 TYR A O 1
ATOM 1257 N N . ALA A 1 169 ? -3.348 -9.817 18.934 1.00 94.44 169 ALA A N 1
ATOM 1258 C CA . ALA A 1 169 ? -3.656 -8.508 18.369 1.00 94.44 169 ALA A CA 1
ATOM 1259 C C . ALA A 1 169 ? -2.521 -8.072 17.438 1.00 94.44 169 ALA A C 1
ATOM 1261 O O . ALA A 1 169 ? -1.388 -7.899 17.886 1.00 94.44 169 ALA A O 1
ATOM 1262 N N . ASP A 1 170 ? -2.808 -7.901 16.148 1.00 93.62 170 ASP A N 1
ATOM 1263 C CA . ASP A 1 170 ? -1.870 -7.297 15.201 1.00 93.62 170 ASP A CA 1
ATOM 1264 C C . ASP A 1 170 ? -2.093 -5.789 15.155 1.00 93.62 170 ASP A C 1
ATOM 1266 O O . ASP A 1 170 ? -3.182 -5.333 14.809 1.00 93.62 170 ASP A O 1
ATOM 1270 N N . ILE A 1 171 ? -1.063 -5.024 15.504 1.00 91.19 171 ILE A N 1
ATOM 1271 C CA . ILE A 1 171 ? -1.077 -3.559 15.533 1.00 91.19 171 ILE A CA 1
ATOM 1272 C C . ILE A 1 171 ? -0.151 -2.937 14.477 1.00 91.19 171 ILE A C 1
ATOM 1274 O O . ILE A 1 171 ? 0.164 -1.753 14.547 1.00 91.19 171 ILE A O 1
ATOM 1278 N N . GLY A 1 172 ? 0.363 -3.726 13.527 1.00 87.44 172 GLY A N 1
ATOM 1279 C CA . GLY A 1 172 ? 1.318 -3.238 12.530 1.00 87.44 172 GLY A CA 1
ATOM 1280 C C . GLY A 1 172 ? 0.701 -2.344 11.455 1.00 87.44 172 GLY A C 1
ATOM 1281 O O . GLY A 1 172 ? 1.355 -1.397 11.020 1.00 87.44 172 GLY A O 1
ATOM 1282 N N . GLY A 1 173 ? -0.551 -2.608 11.073 1.00 86.50 173 GLY A N 1
ATOM 1283 C CA . GLY A 1 173 ? -1.287 -1.859 10.051 1.00 86.50 173 GLY A CA 1
ATOM 1284 C C . GLY A 1 173 ? -2.199 -0.754 10.593 1.00 86.50 173 GLY A C 1
ATOM 1285 O O . GLY A 1 173 ? -3.040 -0.263 9.840 1.00 86.50 173 GLY A O 1
ATOM 1286 N N . VAL A 1 174 ? -2.092 -0.388 11.879 1.00 91.56 174 VAL A N 1
ATOM 1287 C CA . VAL A 1 174 ? -2.984 0.579 12.541 1.00 91.56 174 VAL A CA 1
ATOM 1288 C C . VAL A 1 174 ? -2.226 1.647 13.324 1.00 91.56 174 VAL A C 1
ATOM 1290 O O . VAL A 1 174 ? -1.315 1.372 14.102 1.00 91.56 174 VAL A O 1
ATOM 1293 N N . ASP A 1 175 ? -2.683 2.882 13.180 1.00 89.50 175 ASP A N 1
ATOM 1294 C CA . ASP A 1 175 ? -2.279 4.005 14.004 1.00 89.50 175 ASP A CA 1
ATOM 1295 C C . ASP A 1 175 ? -3.202 4.107 15.222 1.00 89.50 175 ASP A C 1
ATOM 1297 O O . ASP A 1 175 ? -4.371 4.494 15.111 1.00 89.50 175 ASP A O 1
ATOM 1301 N N . ILE A 1 176 ? -2.675 3.782 16.404 1.00 87.38 176 ILE A N 1
ATOM 1302 C CA . ILE A 1 176 ? -3.421 3.869 17.664 1.00 87.38 176 ILE A CA 1
ATOM 1303 C C . ILE A 1 176 ? -3.135 5.212 18.330 1.00 87.38 176 ILE A C 1
ATOM 1305 O O . ILE A 1 176 ? -1.996 5.498 18.696 1.00 87.38 176 ILE A O 1
ATOM 1309 N N . ASN A 1 177 ? -4.174 6.026 18.533 1.00 84.19 177 ASN A N 1
ATOM 1310 C CA . ASN A 1 177 ? -4.113 7.252 19.340 1.00 84.19 177 ASN A CA 1
ATOM 1311 C C . ASN A 1 177 ? -3.042 8.282 18.921 1.00 84.19 177 ASN A C 1
ATOM 1313 O O . ASN A 1 177 ? -2.636 9.139 19.711 1.00 84.19 177 ASN A O 1
ATOM 1317 N N . THR A 1 178 ? -2.612 8.238 17.660 1.00 76.88 178 THR A N 1
ATOM 1318 C CA . THR A 1 178 ? -1.605 9.149 17.092 1.00 76.88 178 THR A CA 1
ATOM 1319 C C . THR A 1 178 ? -2.119 10.577 16.895 1.00 76.88 178 THR A C 1
ATOM 1321 O O . THR A 1 178 ? -1.311 11.498 16.836 1.00 76.88 178 THR A O 1
ATOM 1324 N N . LYS A 1 179 ? -3.445 10.782 16.830 1.00 69.31 179 LYS A N 1
ATOM 1325 C CA . LYS A 1 179 ? -4.094 12.068 16.506 1.00 69.31 179 LYS A CA 1
ATOM 1326 C C . LYS A 1 179 ? -4.950 12.623 17.654 1.00 69.31 179 LYS A C 1
ATOM 1328 O O . LYS A 1 179 ? -5.835 13.448 17.427 1.00 69.31 179 LYS A O 1
ATOM 1333 N N . LEU A 1 180 ? -4.731 12.159 18.887 1.00 61.06 180 LEU A N 1
ATOM 1334 C CA . LEU A 1 180 ? -5.396 12.735 20.057 1.00 61.06 180 LEU A CA 1
ATOM 1335 C C . LEU A 1 180 ? -4.867 14.162 20.317 1.00 61.06 180 LEU A C 1
ATOM 1337 O O . LEU A 1 180 ? -3.662 14.374 20.211 1.00 61.06 180 LEU A O 1
ATOM 1341 N N . PRO A 1 181 ? -5.729 15.134 20.676 1.00 54.19 181 PRO A N 1
ATOM 1342 C CA . PRO A 1 181 ? -5.286 16.482 21.042 1.00 54.19 181 PRO A CA 1
ATOM 1343 C C . PRO A 1 181 ? -4.268 16.461 22.203 1.00 54.19 181 PRO A C 1
ATOM 1345 O O . PRO A 1 181 ? -4.343 15.601 23.084 1.00 54.19 181 PRO A O 1
ATOM 1348 N N . GLU A 1 182 ? -3.319 17.408 22.181 1.00 46.75 182 GLU A N 1
ATOM 1349 C CA . GLU A 1 182 ? -2.061 17.455 22.963 1.00 46.75 182 GLU A CA 1
ATOM 1350 C C . GLU A 1 182 ? -2.185 17.331 24.492 1.00 46.75 182 GLU A C 1
ATOM 1352 O O . GLU A 1 182 ? -1.207 16.967 25.150 1.00 46.75 182 GLU A O 1
ATOM 1357 N N . ASP A 1 183 ? -3.374 17.514 25.070 1.00 51.19 183 ASP A N 1
ATOM 1358 C CA . ASP A 1 183 ? -3.620 17.263 26.498 1.00 51.19 183 ASP A CA 1
ATOM 1359 C C . ASP A 1 183 ? -3.360 15.791 26.882 1.00 51.19 183 ASP A C 1
ATOM 1361 O O . ASP A 1 183 ? -3.200 15.456 28.053 1.00 51.19 183 ASP A O 1
ATOM 1365 N N . ALA A 1 184 ? -3.276 14.894 25.890 1.00 53.44 184 ALA A N 1
ATOM 1366 C CA . ALA A 1 184 ? -3.115 13.465 26.089 1.00 53.44 184 ALA A CA 1
ATOM 1367 C C . ALA A 1 184 ? -1.665 12.930 25.996 1.00 53.44 184 ALA A C 1
ATOM 1369 O O . ALA A 1 184 ? -1.350 11.904 26.606 1.00 53.44 184 ALA A O 1
ATOM 1370 N N . GLN A 1 185 ? -0.765 13.563 25.246 1.00 48.91 185 GLN A N 1
ATOM 1371 C CA . GLN A 1 185 ? 0.514 12.934 24.859 1.00 48.91 185 GLN A CA 1
ATOM 1372 C C . GLN A 1 185 ? 1.728 13.385 25.700 1.00 48.91 185 GLN A C 1
ATOM 1374 O O . GLN A 1 185 ? 2.813 12.814 25.595 1.00 48.91 185 GLN A O 1
ATOM 1379 N N . SER A 1 186 ? 1.557 14.354 26.602 1.00 46.81 186 SER A N 1
ATOM 1380 C CA . SER A 1 186 ? 2.663 15.131 27.187 1.00 46.81 186 SER A CA 1
ATOM 1381 C C . SER A 1 186 ? 3.398 14.523 28.401 1.00 46.81 186 SER A C 1
ATOM 1383 O O . SER A 1 186 ? 4.352 15.137 28.891 1.00 46.81 186 SER A O 1
ATOM 1385 N N . LYS A 1 187 ? 3.047 13.317 28.878 1.00 46.22 187 LYS A N 1
ATOM 1386 C CA . LYS A 1 187 ? 3.773 12.651 29.990 1.00 46.22 187 LYS A CA 1
ATOM 1387 C C . LYS A 1 187 ? 4.467 11.333 29.641 1.00 46.22 187 LYS A C 1
ATOM 1389 O O . LYS A 1 187 ? 5.599 11.146 30.072 1.00 46.22 187 LYS A O 1
ATOM 1394 N N . ALA A 1 188 ? 3.882 10.472 28.806 1.00 46.81 188 ALA A N 1
ATOM 1395 C CA . ALA A 1 188 ? 4.491 9.174 28.473 1.00 46.81 188 ALA A CA 1
ATOM 1396 C C . ALA A 1 188 ? 5.768 9.294 27.610 1.00 46.81 188 ALA A C 1
ATOM 1398 O O . ALA A 1 188 ? 6.676 8.475 27.719 1.00 46.81 188 ALA A O 1
ATOM 1399 N N . GLN A 1 189 ? 5.896 10.351 26.799 1.00 46.03 189 GLN A N 1
ATOM 1400 C CA . GLN A 1 189 ? 7.110 10.608 26.008 1.00 46.03 189 GLN A CA 1
ATOM 1401 C C . GLN A 1 189 ? 8.249 11.248 26.827 1.00 46.03 189 GLN A C 1
ATOM 1403 O O . GLN A 1 189 ? 9.411 11.159 26.432 1.00 46.03 189 GLN A O 1
ATOM 1408 N N . LYS A 1 190 ? 7.953 11.846 27.992 1.00 41.56 190 LYS A N 1
ATOM 1409 C CA . LYS A 1 190 ? 8.970 12.451 28.872 1.00 41.56 190 LYS A CA 1
ATOM 1410 C C . LYS A 1 190 ? 9.752 11.425 29.694 1.00 41.56 190 LYS A C 1
ATOM 1412 O O . LYS A 1 190 ? 10.908 11.685 30.006 1.00 41.56 190 LYS A O 1
ATOM 1417 N N . GLU A 1 191 ? 9.177 10.262 30.002 1.00 41.41 191 GLU A N 1
ATOM 1418 C CA . GLU A 1 191 ? 9.881 9.210 30.758 1.00 41.41 191 GLU A CA 1
ATOM 1419 C C . GLU A 1 191 ? 10.818 8.363 29.881 1.00 41.41 191 GLU A C 1
ATOM 1421 O O . GLU A 1 191 ? 11.890 7.970 30.337 1.00 41.41 191 GLU A O 1
ATOM 1426 N N . ILE A 1 192 ? 10.498 8.163 28.597 1.00 44.81 192 ILE A N 1
ATOM 1427 C CA . ILE A 1 192 ? 11.372 7.418 27.669 1.00 44.81 192 ILE A CA 1
ATOM 1428 C C . ILE A 1 192 ? 12.587 8.271 27.248 1.00 44.81 192 ILE A C 1
ATOM 1430 O O . ILE A 1 192 ? 13.683 7.747 27.058 1.00 44.81 192 ILE A O 1
ATOM 1434 N N . ALA A 1 193 ? 12.435 9.598 27.171 1.00 40.91 193 ALA A N 1
ATOM 1435 C CA . ALA A 1 193 ? 13.524 10.522 26.838 1.00 40.91 193 ALA A CA 1
ATOM 1436 C C . ALA A 1 193 ? 14.471 10.841 28.017 1.00 40.91 193 ALA A C 1
ATOM 1438 O O . ALA A 1 193 ? 15.573 11.333 27.790 1.00 40.91 193 ALA A O 1
ATOM 1439 N N . ALA A 1 194 ? 14.082 10.544 29.263 1.00 37.41 194 ALA A N 1
ATOM 1440 C CA . ALA A 1 194 ? 14.914 10.768 30.452 1.00 37.41 194 ALA A CA 1
ATOM 1441 C C . ALA A 1 194 ? 15.936 9.642 30.719 1.00 37.41 194 ALA A C 1
ATOM 1443 O O . ALA A 1 194 ? 16.771 9.767 31.611 1.00 37.41 194 ALA A O 1
ATOM 1444 N N . SER A 1 195 ? 15.897 8.560 29.932 1.00 39.66 195 SER A N 1
ATOM 1445 C CA . SER A 1 195 ? 16.818 7.420 30.025 1.00 39.66 195 SER A CA 1
ATOM 1446 C C . SER A 1 195 ? 17.717 7.331 28.789 1.00 39.66 195 SER A C 1
ATOM 1448 O O . SER A 1 195 ? 17.760 6.317 28.097 1.00 39.66 195 SER A O 1
ATOM 1450 N N . LYS A 1 196 ? 18.439 8.409 28.483 1.00 30.08 196 LYS A N 1
ATOM 1451 C CA . LYS A 1 196 ? 19.603 8.364 27.591 1.00 30.08 196 LYS A CA 1
ATOM 1452 C C . LYS A 1 196 ? 20.752 9.135 28.241 1.00 30.08 196 LYS A C 1
ATOM 1454 O O . LYS A 1 196 ? 20.604 10.334 28.462 1.00 30.08 196 LYS A O 1
ATOM 1459 N N . PRO A 1 197 ? 21.893 8.491 28.538 1.00 32.22 197 PRO A N 1
ATOM 1460 C CA . PRO A 1 197 ? 23.111 9.220 28.830 1.00 32.22 197 PRO A CA 1
ATOM 1461 C C . PRO A 1 197 ? 23.669 9.755 27.503 1.00 32.22 197 PRO A C 1
ATOM 1463 O O . PRO A 1 197 ? 24.094 8.997 26.635 1.00 32.22 197 PRO A O 1
ATOM 1466 N N . GLU A 1 198 ? 23.636 11.071 27.320 1.00 29.97 198 GLU A N 1
ATOM 1467 C CA . GLU A 1 198 ? 24.570 11.773 26.432 1.00 29.97 198 GLU A CA 1
ATOM 1468 C C . GLU A 1 198 ? 25.946 11.749 27.138 1.00 29.97 198 GLU A C 1
ATOM 1470 O O . GLU A 1 198 ? 26.002 11.988 28.339 1.00 29.97 198 GLU A O 1
ATOM 1475 N N . LYS A 1 199 ? 27.106 11.456 26.538 1.00 28.20 199 LYS A N 1
ATOM 1476 C CA . LYS A 1 199 ? 27.616 11.813 25.211 1.00 28.20 199 LYS A CA 1
ATOM 1477 C C . LYS A 1 199 ? 28.950 11.080 24.949 1.00 28.20 199 LYS A C 1
ATOM 1479 O O . LYS A 1 199 ? 29.704 10.839 25.885 1.00 28.20 199 LYS A O 1
ATOM 1484 N N . ALA A 1 200 ? 29.260 10.958 23.657 1.00 26.92 200 ALA A N 1
ATOM 1485 C CA . ALA A 1 200 ? 30.584 10.916 23.022 1.00 26.92 200 ALA A CA 1
ATOM 1486 C C . ALA A 1 200 ? 31.374 9.590 22.971 1.00 26.92 200 ALA A C 1
ATOM 1488 O O . ALA A 1 200 ? 31.704 8.951 23.962 1.00 26.92 200 ALA A O 1
ATOM 1489 N N . GLU A 1 201 ? 31.682 9.247 21.723 1.00 29.84 201 GLU A N 1
ATOM 1490 C CA . GLU A 1 201 ? 32.451 8.129 21.192 1.00 29.84 201 GLU A CA 1
ATOM 1491 C C . GLU A 1 201 ? 33.913 8.140 21.661 1.00 29.84 201 GLU A C 1
ATOM 1493 O O . GLU A 1 201 ? 34.560 9.182 21.596 1.00 29.84 201 GLU A O 1
ATOM 1498 N N . GLN A 1 202 ? 34.454 6.976 22.037 1.00 25.95 202 GLN A N 1
ATOM 1499 C CA . GLN A 1 202 ? 35.631 6.349 21.408 1.00 25.95 202 GLN A CA 1
ATOM 1500 C C . GLN A 1 202 ? 36.158 5.168 22.242 1.00 25.95 202 GLN A C 1
ATOM 1502 O O . GLN A 1 202 ? 36.359 5.273 23.447 1.00 25.95 202 GLN A O 1
ATOM 1507 N N . SER A 1 203 ? 36.485 4.096 21.515 1.00 26.06 203 SER A N 1
ATOM 1508 C CA . SER A 1 203 ? 37.455 3.046 21.854 1.00 26.06 203 SER A CA 1
ATOM 1509 C C . SER A 1 203 ? 36.990 1.880 22.733 1.00 26.06 203 SER A C 1
ATOM 1511 O O . SER A 1 203 ? 36.522 2.013 23.857 1.00 26.06 203 SER A O 1
ATOM 1513 N N . ALA A 1 204 ? 37.150 0.696 22.144 1.00 32.44 204 ALA A N 1
ATOM 1514 C CA . ALA A 1 204 ? 36.944 -0.612 22.732 1.00 32.44 204 ALA A CA 1
ATOM 1515 C C . ALA A 1 204 ? 37.930 -0.910 23.876 1.00 32.44 204 ALA A C 1
ATOM 1517 O O . ALA A 1 204 ? 39.033 -0.374 23.896 1.00 32.44 204 ALA A O 1
ATOM 1518 N N . GLN A 1 205 ? 37.527 -1.872 24.716 1.00 33.91 205 GLN A N 1
ATOM 1519 C CA . GLN A 1 205 ? 38.299 -2.551 25.769 1.00 33.91 205 GLN A CA 1
ATOM 1520 C C . GLN A 1 205 ? 38.551 -1.741 27.046 1.00 33.91 205 GLN A C 1
ATOM 1522 O O . GLN A 1 205 ? 39.577 -1.097 27.184 1.00 33.91 205 GLN A O 1
ATOM 1527 N N . ASP A 1 206 ? 37.605 -1.825 27.988 1.00 30.83 206 ASP A N 1
ATOM 1528 C CA . ASP A 1 206 ? 37.857 -2.195 29.396 1.00 30.83 206 ASP A CA 1
ATOM 1529 C C . ASP A 1 206 ? 36.611 -1.920 30.250 1.00 30.83 206 ASP A C 1
ATOM 1531 O O . ASP A 1 206 ? 36.505 -0.891 30.903 1.00 30.83 206 ASP A O 1
ATOM 1535 N N . VAL A 1 207 ? 35.649 -2.849 30.272 1.00 27.70 207 VAL A N 1
ATOM 1536 C CA . VAL A 1 207 ? 34.740 -3.008 31.428 1.00 27.70 207 VAL A CA 1
ATOM 1537 C C . VAL A 1 207 ? 34.408 -4.494 31.601 1.00 27.70 207 VAL A C 1
ATOM 1539 O O . VAL A 1 207 ? 33.257 -4.918 31.637 1.00 27.70 207 VAL A O 1
ATOM 1542 N N . ALA A 1 208 ? 35.448 -5.321 31.692 1.00 35.16 208 ALA A N 1
ATOM 1543 C CA . ALA A 1 208 ? 35.360 -6.614 32.355 1.00 35.16 208 ALA A CA 1
ATOM 1544 C C . ALA A 1 208 ? 35.708 -6.401 33.835 1.00 35.16 208 ALA A C 1
ATOM 1546 O O . ALA A 1 208 ? 36.814 -6.724 34.238 1.00 35.16 208 ALA A O 1
ATOM 1547 N N . GLN A 1 209 ? 34.806 -5.775 34.603 1.00 35.31 209 GLN A N 1
ATOM 1548 C CA . GLN A 1 209 ? 34.725 -5.811 36.078 1.00 35.31 209 GLN A CA 1
ATOM 1549 C C . GLN A 1 209 ? 33.762 -4.726 36.583 1.00 35.31 209 GLN A C 1
ATOM 1551 O O . GLN A 1 209 ? 34.164 -3.652 37.015 1.00 35.31 209 GLN A O 1
ATOM 1556 N N . ALA A 1 210 ? 32.468 -5.026 36.556 1.00 28.81 210 ALA A N 1
ATOM 1557 C CA . ALA A 1 210 ? 31.520 -4.499 37.540 1.00 28.81 210 ALA A CA 1
ATOM 1558 C C . ALA A 1 210 ? 30.336 -5.465 37.721 1.00 28.81 210 ALA A C 1
ATOM 1560 O O . ALA A 1 210 ? 29.204 -5.056 37.950 1.00 28.81 210 ALA A O 1
ATOM 1561 N N . GLU A 1 211 ? 30.602 -6.771 37.639 1.00 32.25 211 GLU A N 1
ATOM 1562 C CA . GLU A 1 211 ? 29.797 -7.761 38.343 1.00 32.25 211 GLU A CA 1
ATOM 1563 C C . GLU A 1 211 ? 30.459 -7.991 39.700 1.00 32.25 211 GLU A C 1
ATOM 1565 O O . GLU A 1 211 ? 31.512 -8.618 39.794 1.00 32.25 211 GLU A O 1
ATOM 1570 N N . SER A 1 212 ? 29.887 -7.432 40.763 1.00 27.81 212 SER A N 1
ATOM 1571 C CA . SER A 1 212 ? 29.643 -8.175 42.005 1.00 27.81 212 SER A CA 1
ATOM 1572 C C . SER A 1 212 ? 29.049 -7.275 43.089 1.00 27.81 212 SER A C 1
ATOM 1574 O O . SER A 1 212 ? 29.598 -6.248 43.469 1.00 27.81 212 SER A O 1
ATOM 1576 N N . ASN A 1 213 ? 27.944 -7.777 43.642 1.00 27.80 213 ASN A N 1
ATOM 1577 C CA . ASN A 1 213 ? 27.426 -7.510 44.983 1.00 27.80 213 ASN A CA 1
ATOM 1578 C C . ASN A 1 213 ? 26.557 -6.263 45.210 1.00 27.80 213 ASN A C 1
ATOM 1580 O O . ASN A 1 213 ? 26.885 -5.388 46.003 1.00 27.80 213 ASN A O 1
ATOM 1584 N N . ALA A 1 214 ? 25.333 -6.333 44.678 1.00 30.44 214 ALA A N 1
ATOM 1585 C CA . ALA A 1 214 ? 24.123 -6.096 45.476 1.00 30.44 214 ALA A CA 1
ATOM 1586 C C . ALA A 1 214 ? 22.967 -6.989 44.972 1.00 30.44 214 ALA A C 1
ATOM 1588 O O . ALA A 1 214 ? 22.039 -6.547 44.307 1.00 30.44 214 ALA A O 1
ATOM 1589 N N . ASN A 1 215 ? 23.070 -8.287 45.263 1.00 29.81 215 ASN A N 1
ATOM 1590 C CA . ASN A 1 215 ? 21.981 -9.271 45.187 1.00 29.81 215 ASN A CA 1
ATOM 1591 C C . ASN A 1 215 ? 21.018 -8.949 46.363 1.00 29.81 215 ASN A C 1
ATOM 1593 O O . ASN A 1 215 ? 21.509 -8.729 47.469 1.00 29.81 215 ASN A O 1
ATOM 1597 N N . LYS A 1 216 ? 19.691 -8.841 46.244 1.00 30.70 216 LYS A N 1
ATOM 1598 C CA . LYS A 1 216 ? 18.720 -9.887 45.893 1.00 30.70 216 LYS A CA 1
ATOM 1599 C C . LYS A 1 216 ? 17.312 -9.276 45.735 1.00 30.70 216 LYS A C 1
ATOM 1601 O O . LYS A 1 216 ? 17.005 -8.264 46.359 1.00 30.70 216 LYS A O 1
ATOM 1606 N N . ASP A 1 217 ? 16.473 -9.980 44.976 1.00 36.25 217 ASP A N 1
ATOM 1607 C CA . ASP A 1 217 ? 15.000 -9.935 44.969 1.00 36.25 217 ASP A CA 1
ATOM 1608 C C . ASP A 1 217 ? 14.298 -8.773 44.249 1.00 36.25 217 ASP A C 1
ATOM 1610 O O . ASP A 1 217 ? 13.544 -8.014 44.852 1.00 36.25 217 ASP A O 1
ATOM 1614 N N . LYS A 1 218 ? 14.421 -8.728 42.917 1.00 34.16 218 LYS A N 1
ATOM 1615 C CA . LYS A 1 218 ? 13.252 -8.547 42.036 1.00 34.16 218 LYS A CA 1
ATOM 1616 C C . LYS A 1 218 ? 13.447 -9.419 40.803 1.00 34.16 218 LYS A C 1
ATOM 1618 O O . LYS A 1 218 ? 14.166 -9.044 39.882 1.00 34.16 218 LYS A O 1
ATOM 1623 N N . GLU A 1 219 ? 12.834 -10.601 40.809 1.00 34.69 219 GLU A N 1
ATOM 1624 C CA . GLU A 1 219 ? 12.549 -11.317 39.568 1.00 34.69 219 GLU A CA 1
ATOM 1625 C C . GLU A 1 219 ? 11.938 -10.316 38.583 1.00 34.69 219 GLU A C 1
ATOM 1627 O O . GLU A 1 219 ? 10.922 -9.683 38.879 1.00 34.69 219 GLU A O 1
ATOM 1632 N N . ASN A 1 220 ? 12.556 -10.173 37.412 1.00 38.50 220 ASN A N 1
ATOM 1633 C CA . ASN A 1 220 ? 11.900 -9.626 36.232 1.00 38.50 220 ASN A CA 1
ATOM 1634 C C . ASN A 1 220 ? 10.791 -10.615 35.830 1.00 38.50 220 ASN A C 1
ATOM 1636 O O . ASN A 1 220 ? 10.924 -11.369 34.868 1.00 38.50 220 ASN A O 1
ATOM 1640 N N . LYS A 1 221 ? 9.705 -10.666 36.606 1.00 33.19 221 LYS A N 1
ATOM 1641 C CA . LYS A 1 221 ? 8.459 -11.266 36.151 1.00 33.19 221 LYS A CA 1
ATOM 1642 C C . LYS A 1 221 ? 7.940 -10.367 35.037 1.00 33.19 221 LYS A C 1
ATOM 1644 O O . LYS A 1 221 ? 7.665 -9.189 35.269 1.00 33.19 221 LYS A O 1
ATOM 1649 N N . ALA A 1 222 ? 7.820 -10.922 33.831 1.00 41.41 222 ALA A N 1
ATOM 1650 C CA . ALA A 1 222 ? 6.938 -10.352 32.820 1.00 41.41 222 ALA A CA 1
ATOM 1651 C C . ALA A 1 222 ? 5.586 -10.042 33.492 1.00 41.41 222 ALA A C 1
ATOM 1653 O O . ALA A 1 222 ? 5.181 -10.821 34.361 1.00 41.41 222 ALA A O 1
ATOM 1654 N N . PRO A 1 223 ? 4.916 -8.920 33.169 1.00 45.69 223 PRO A N 1
ATOM 1655 C CA . PRO A 1 223 ? 3.627 -8.608 33.773 1.00 45.69 223 PRO A CA 1
ATOM 1656 C C . PRO A 1 223 ? 2.711 -9.821 33.601 1.00 45.69 223 PRO A C 1
ATOM 1658 O O . PRO A 1 223 ? 2.434 -10.230 32.474 1.00 45.69 223 PRO A O 1
ATOM 1661 N N . GLU A 1 224 ? 2.316 -10.442 34.716 1.00 45.47 224 GLU A N 1
ATOM 1662 C CA . GLU A 1 224 ? 1.377 -11.560 34.708 1.00 45.47 224 GLU A CA 1
ATOM 1663 C C . GLU A 1 224 ? 0.074 -11.030 34.103 1.00 45.47 224 GLU A C 1
ATOM 1665 O O . GLU A 1 224 ? -0.646 -10.242 34.721 1.00 45.47 224 GLU A O 1
ATOM 1670 N N . ILE A 1 225 ? -0.192 -11.400 32.848 1.00 55.62 225 ILE A N 1
ATOM 1671 C CA . ILE A 1 225 ? -1.460 -11.110 32.190 1.00 55.62 225 ILE A CA 1
ATOM 1672 C C . ILE A 1 225 ? -2.504 -11.877 32.993 1.00 55.62 225 ILE A C 1
ATOM 1674 O O . ILE A 1 225 ? -2.515 -13.106 32.980 1.00 55.62 225 ILE A O 1
ATOM 1678 N N . LYS A 1 226 ? -3.346 -11.161 33.743 1.00 62.16 226 LYS A N 1
ATOM 1679 C CA . LYS A 1 226 ? -4.458 -11.771 34.470 1.00 62.16 226 LYS A CA 1
ATOM 1680 C C . LYS A 1 226 ? -5.366 -12.443 33.438 1.00 62.16 226 LYS A C 1
ATOM 1682 O O . LYS A 1 226 ? -6.073 -11.750 32.707 1.00 62.16 226 LYS A O 1
ATOM 1687 N N . GLU A 1 227 ? -5.316 -13.770 33.358 1.00 73.06 227 GLU A N 1
ATOM 1688 C CA . GLU A 1 227 ? -6.240 -14.538 32.528 1.00 73.06 227 GLU A CA 1
ATOM 1689 C C . GLU A 1 227 ? -7.665 -14.271 33.024 1.00 73.06 227 GLU A C 1
ATOM 1691 O O . GLU A 1 227 ? -7.953 -14.379 34.220 1.00 73.06 227 GLU A O 1
ATOM 1696 N N . LEU A 1 228 ? -8.540 -13.844 32.112 1.00 80.31 228 LEU A N 1
ATOM 1697 C CA . LEU A 1 228 ? -9.944 -13.622 32.433 1.00 80.31 228 LEU A CA 1
ATOM 1698 C C . LEU A 1 228 ? -10.601 -14.967 32.742 1.00 80.31 228 LEU A C 1
ATOM 1700 O O . LEU A 1 228 ? -10.457 -15.929 31.987 1.00 80.31 228 LEU A O 1
ATOM 1704 N N . SER A 1 229 ? -11.358 -15.020 33.830 1.00 85.31 229 SER A N 1
ATOM 1705 C CA . SER A 1 229 ? -12.203 -16.171 34.137 1.00 85.31 229 SER A CA 1
ATOM 1706 C C . SER A 1 229 ? -13.333 -16.316 33.113 1.00 85.31 229 SER A C 1
ATOM 1708 O O . SER A 1 229 ? -13.785 -15.340 32.513 1.00 85.31 229 SER A O 1
ATOM 1710 N N . GLU A 1 230 ? -13.859 -17.532 32.948 1.00 86.25 230 GLU A N 1
ATOM 1711 C CA . GLU A 1 230 ? -14.997 -17.790 32.050 1.00 86.25 230 GLU A CA 1
ATOM 1712 C C . GLU A 1 230 ? -16.228 -16.939 32.400 1.00 86.25 230 GLU A C 1
ATOM 1714 O O . GLU A 1 230 ? -16.959 -16.511 31.509 1.00 86.25 230 GLU A O 1
ATOM 1719 N N . ALA A 1 231 ? -16.427 -16.635 33.688 1.00 85.00 231 ALA A N 1
ATOM 1720 C CA . ALA A 1 231 ? -17.492 -15.752 34.153 1.00 85.00 231 ALA A CA 1
ATOM 1721 C C . ALA A 1 231 ? -17.257 -14.284 33.751 1.00 85.00 231 ALA A C 1
ATOM 1723 O O . ALA A 1 231 ? -18.198 -13.617 33.325 1.00 85.00 231 ALA A O 1
ATOM 1724 N N . GLU A 1 232 ? -16.014 -13.789 33.833 1.00 86.88 232 GLU A N 1
ATOM 1725 C CA . GLU A 1 232 ? -15.649 -12.448 33.348 1.00 86.88 232 GLU A CA 1
ATOM 1726 C C . GLU A 1 232 ? -15.819 -12.354 31.821 1.00 86.88 232 GLU A C 1
ATOM 1728 O O . GLU A 1 232 ? -16.341 -11.361 31.320 1.00 86.88 232 GLU A O 1
ATOM 1733 N N . ILE A 1 233 ? -15.453 -13.403 31.075 1.00 86.56 233 ILE A N 1
ATOM 1734 C CA . ILE A 1 233 ? -15.663 -13.464 29.621 1.00 86.56 233 ILE A CA 1
ATOM 1735 C C . ILE A 1 233 ? -17.161 -13.472 29.293 1.00 86.56 233 ILE A C 1
ATOM 1737 O O . ILE A 1 233 ? -17.590 -12.743 28.404 1.00 86.56 233 ILE A O 1
ATOM 1741 N N . ALA A 1 234 ? -17.967 -14.268 30.000 1.00 88.38 234 ALA A N 1
ATOM 1742 C CA . ALA A 1 234 ? -19.410 -14.331 29.779 1.00 88.38 234 ALA A CA 1
ATOM 1743 C C . ALA A 1 234 ? -20.100 -12.991 30.077 1.00 88.38 234 ALA A C 1
ATOM 1745 O O . ALA A 1 234 ? -20.967 -12.573 29.309 1.00 88.38 234 ALA A O 1
ATOM 1746 N N . ASP A 1 235 ? -19.687 -12.284 31.136 1.00 89.25 235 ASP A N 1
ATOM 1747 C CA . ASP A 1 235 ? -20.188 -10.936 31.405 1.00 89.25 235 ASP A CA 1
ATOM 1748 C C . ASP A 1 235 ? -19.776 -9.953 30.300 1.00 89.25 235 ASP A C 1
ATOM 1750 O O . ASP A 1 235 ? -20.625 -9.214 29.802 1.00 89.25 235 ASP A O 1
ATOM 1754 N N . LEU A 1 236 ? -18.520 -9.971 29.844 1.00 89.75 236 LEU A N 1
ATOM 1755 C CA . LEU A 1 236 ? -18.058 -9.118 28.739 1.00 89.75 236 LEU A CA 1
ATOM 1756 C C . LEU A 1 236 ? -18.678 -9.478 27.379 1.00 89.75 236 LEU A C 1
ATOM 1758 O O . LEU A 1 236 ? -18.633 -8.661 26.471 1.00 89.75 236 LEU A O 1
ATOM 1762 N N . MET A 1 237 ? -19.250 -10.673 27.226 1.00 91.12 237 MET A N 1
ATOM 1763 C CA . MET A 1 237 ? -20.004 -11.074 26.032 1.00 91.12 237 MET A CA 1
ATOM 1764 C C . MET A 1 237 ? -21.502 -10.747 26.129 1.00 91.12 237 MET A C 1
ATOM 1766 O O . MET A 1 237 ? -22.214 -10.857 25.132 1.00 91.12 237 MET A O 1
ATOM 1770 N N . SER A 1 238 ? -22.001 -10.380 27.313 1.00 90.69 238 SER A N 1
ATOM 1771 C CA . SER A 1 238 ? -23.414 -10.049 27.519 1.00 90.69 238 SER A CA 1
ATOM 1772 C C . SER A 1 238 ? -23.768 -8.668 26.964 1.00 90.69 238 SER A C 1
ATOM 1774 O O . SER A 1 238 ? -22.954 -7.744 26.970 1.00 90.69 238 SER A O 1
ATOM 1776 N N . GLU A 1 239 ? -25.013 -8.505 26.511 1.00 87.88 239 GLU A N 1
ATOM 1777 C CA . GLU A 1 239 ? -25.507 -7.210 26.043 1.00 87.88 239 GLU A CA 1
ATOM 1778 C C . GLU A 1 239 ? -25.450 -6.159 27.158 1.00 87.88 239 GLU A C 1
ATOM 1780 O O . GLU A 1 239 ? -25.960 -6.354 28.265 1.00 87.88 239 GLU A O 1
ATOM 1785 N N . LYS A 1 240 ? -24.842 -5.010 26.853 1.00 90.81 240 LYS A N 1
ATOM 1786 C CA . LYS A 1 240 ? -24.692 -3.910 27.805 1.00 90.81 240 LYS A CA 1
ATOM 1787 C C . LYS A 1 240 ? -25.767 -2.852 27.597 1.00 90.81 240 LYS A C 1
ATOM 1789 O O . LYS A 1 240 ? -26.055 -2.423 26.481 1.00 90.81 240 LYS A O 1
ATOM 1794 N N . SER A 1 241 ? -26.362 -2.420 28.706 1.00 89.81 241 SER A N 1
ATOM 1795 C CA . SER A 1 241 ? -27.404 -1.397 28.708 1.00 89.81 241 SER A CA 1
ATOM 1796 C C . SER A 1 241 ? -26.810 0.010 28.641 1.00 89.81 241 SER A C 1
ATOM 1798 O O . SER A 1 241 ? -25.639 0.236 28.939 1.00 89.81 241 SER A O 1
ATOM 1800 N N . LYS A 1 242 ? -27.651 0.999 28.329 1.00 88.62 242 LYS A N 1
ATOM 1801 C CA . LYS A 1 242 ? -27.257 2.412 28.388 1.00 88.62 242 LYS A CA 1
ATOM 1802 C C . LYS A 1 242 ? -26.704 2.816 29.764 1.00 88.62 242 LYS A C 1
ATOM 1804 O O . LYS A 1 242 ? -25.701 3.512 29.828 1.00 88.62 242 LYS A O 1
ATOM 1809 N N . ALA A 1 243 ? -27.313 2.323 30.845 1.00 89.81 243 ALA A N 1
ATOM 1810 C CA . ALA A 1 243 ? -26.885 2.632 32.209 1.00 89.81 243 ALA A CA 1
ATOM 1811 C C . ALA A 1 243 ? -25.449 2.161 32.499 1.00 89.81 243 ALA A C 1
ATOM 1813 O O . ALA A 1 243 ? -24.717 2.845 33.206 1.00 89.81 243 ALA A O 1
ATOM 1814 N N . TYR A 1 244 ? -25.032 1.032 31.915 1.00 88.69 244 TYR A N 1
ATOM 1815 C CA . TYR A 1 244 ? -23.649 0.560 32.005 1.00 88.69 244 TYR A CA 1
ATOM 1816 C C . TYR A 1 244 ? -22.670 1.545 31.350 1.00 88.69 244 TYR A C 1
ATOM 1818 O O . TYR A 1 244 ? -21.632 1.861 31.925 1.00 88.69 244 TYR A O 1
ATOM 1826 N N . PHE A 1 245 ? -23.006 2.060 30.163 1.00 87.38 245 PHE A N 1
ATOM 1827 C CA . PHE A 1 245 ? -22.163 3.037 29.471 1.00 87.38 245 PHE A CA 1
ATOM 1828 C C . PHE A 1 245 ? -22.090 4.374 30.215 1.00 87.38 245 PHE A C 1
ATOM 1830 O O . PHE A 1 245 ? -21.011 4.958 30.305 1.00 87.38 245 PHE A O 1
ATOM 1837 N N . ASP A 1 246 ? -23.205 4.828 30.792 1.00 88.38 246 ASP A N 1
ATOM 1838 C CA . ASP A 1 246 ? -23.251 6.062 31.581 1.00 88.38 246 ASP A CA 1
ATOM 1839 C C . ASP A 1 246 ? -22.362 5.954 32.840 1.00 88.38 246 ASP A C 1
ATOM 1841 O O . ASP A 1 246 ? -21.536 6.836 33.088 1.00 88.38 246 ASP A O 1
ATOM 1845 N N . ASP A 1 247 ? -22.451 4.843 33.582 1.00 88.19 247 ASP A N 1
ATOM 1846 C CA . ASP A 1 247 ? -21.590 4.567 34.744 1.00 88.19 247 ASP A CA 1
ATOM 1847 C C . ASP A 1 247 ? -20.107 4.466 34.344 1.00 88.19 247 ASP A C 1
ATOM 1849 O O . ASP A 1 247 ? -19.236 5.094 34.954 1.00 88.19 247 ASP A O 1
ATOM 1853 N N . PHE A 1 248 ? -19.806 3.769 33.244 1.00 86.38 248 PHE A N 1
ATOM 1854 C CA . PHE A 1 248 ? -18.443 3.676 32.721 1.00 86.38 248 PHE A CA 1
ATOM 1855 C C . PHE A 1 248 ? -17.862 5.050 32.362 1.00 86.38 248 PHE A C 1
ATOM 1857 O O . PHE A 1 248 ? -16.716 5.360 32.701 1.00 86.38 248 PHE A O 1
ATOM 1864 N N . ALA A 1 249 ? -18.650 5.906 31.711 1.00 86.06 249 ALA A N 1
ATOM 1865 C CA . ALA A 1 249 ? -18.235 7.257 31.361 1.00 86.06 249 ALA A CA 1
ATOM 1866 C C . ALA A 1 249 ? -17.959 8.119 32.606 1.00 86.06 249 ALA A C 1
ATOM 1868 O O . ALA A 1 249 ? -17.027 8.929 32.597 1.00 86.06 249 ALA A O 1
ATOM 1869 N N . GLU A 1 250 ? -18.731 7.958 33.685 1.00 86.69 250 GLU A N 1
ATOM 1870 C CA . GLU A 1 250 ? -18.477 8.635 34.962 1.00 86.69 250 GLU A CA 1
ATOM 1871 C C . GLU A 1 250 ? -17.207 8.144 35.657 1.00 86.69 250 GLU A C 1
ATOM 1873 O O . GLU A 1 250 ? -16.450 8.955 36.200 1.00 86.69 250 GLU A O 1
ATOM 1878 N N . GLN A 1 251 ? -16.945 6.839 35.621 1.00 83.56 251 GLN A N 1
ATOM 1879 C CA . GLN A 1 251 ? -15.722 6.257 36.171 1.00 83.56 251 GLN A CA 1
ATOM 1880 C C . GLN A 1 251 ? -14.487 6.701 35.382 1.00 83.56 251 GLN A C 1
ATOM 1882 O O . GLN A 1 251 ? -13.484 7.102 35.972 1.00 83.56 251 GLN A O 1
ATOM 1887 N N . ALA A 1 252 ? -14.578 6.733 34.053 1.00 81.25 252 ALA A N 1
ATOM 1888 C CA . ALA A 1 252 ? -13.494 7.170 33.180 1.00 81.25 252 ALA A CA 1
ATOM 1889 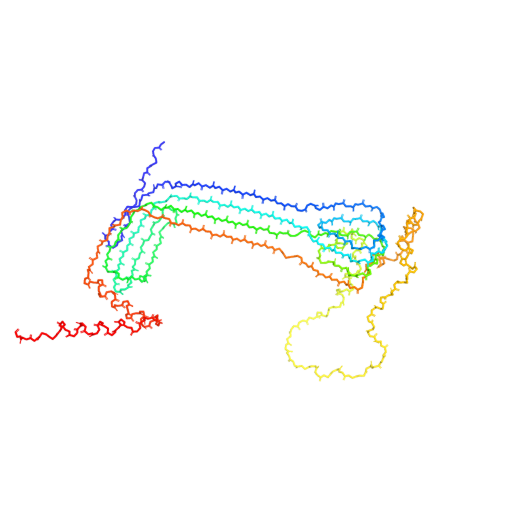C C . ALA A 1 252 ? -13.102 8.644 33.398 1.00 81.25 252 ALA A C 1
ATOM 1891 O O . ALA A 1 252 ? -11.923 8.976 33.311 1.00 81.25 252 ALA A O 1
ATOM 1892 N N . LYS A 1 253 ? -14.050 9.524 33.763 1.00 80.56 253 LYS A N 1
ATOM 1893 C CA . LYS A 1 253 ? -13.753 10.923 34.148 1.00 80.56 253 LYS A CA 1
ATOM 1894 C C . LYS A 1 253 ? -12.914 11.035 35.426 1.00 80.56 253 LYS A C 1
ATOM 1896 O O . LYS A 1 253 ? -12.269 12.056 35.638 1.00 80.56 253 LYS A O 1
ATOM 1901 N N . LYS A 1 254 ? -12.965 10.020 36.293 1.00 80.12 254 LYS A N 1
ATOM 1902 C CA . LYS A 1 254 ? -12.234 9.962 37.569 1.00 80.12 254 LYS A CA 1
ATOM 1903 C C . LYS A 1 254 ? -10.902 9.213 37.441 1.00 80.12 254 LYS A C 1
ATOM 1905 O O . LYS A 1 254 ? -10.112 9.227 38.383 1.00 80.12 254 LYS A O 1
ATOM 1910 N N . ALA A 1 255 ? -10.659 8.546 36.312 1.00 69.69 255 ALA A N 1
ATOM 1911 C CA . ALA A 1 255 ? -9.464 7.745 36.092 1.00 69.69 255 ALA A CA 1
ATOM 1912 C C . ALA A 1 255 ? -8.230 8.634 35.829 1.00 69.69 255 ALA A C 1
ATOM 1914 O O . ALA A 1 255 ? -8.336 9.641 35.124 1.00 69.69 255 ALA A O 1
ATOM 1915 N N . PRO A 1 256 ? -7.047 8.275 36.365 1.00 67.19 256 PRO A N 1
ATOM 1916 C CA . PRO A 1 256 ? -5.813 8.999 36.088 1.00 67.19 256 PRO A CA 1
ATOM 1917 C C . PRO A 1 256 ? -5.458 8.926 34.598 1.00 67.19 256 PRO A C 1
ATOM 1919 O O . PRO A 1 256 ? -5.705 7.923 33.933 1.00 67.19 256 PRO A O 1
ATOM 1922 N N . GLU A 1 257 ? -4.818 9.976 34.083 1.00 62.47 257 GLU A N 1
ATOM 1923 C CA . GLU A 1 257 ? -4.491 10.125 32.657 1.00 62.47 257 GLU A CA 1
ATOM 1924 C C . GLU A 1 257 ? -3.676 8.975 32.042 1.00 62.47 257 GLU A C 1
ATOM 1926 O O . GLU A 1 257 ? -3.755 8.744 30.837 1.00 62.47 257 GLU A O 1
ATOM 1931 N N . ASN A 1 258 ? -2.923 8.231 32.851 1.00 58.19 258 ASN A N 1
ATOM 1932 C CA . ASN A 1 258 ? -2.144 7.084 32.384 1.00 58.19 258 ASN A CA 1
ATOM 1933 C C . ASN A 1 258 ? -3.009 5.836 32.109 1.00 58.19 258 ASN A C 1
ATOM 1935 O O . ASN A 1 258 ? -2.546 4.925 31.437 1.00 58.19 258 ASN A O 1
ATOM 1939 N N . ASN A 1 259 ? -4.266 5.807 32.570 1.00 59.69 259 ASN A N 1
ATOM 1940 C CA . ASN A 1 259 ? -5.230 4.714 32.370 1.00 59.69 259 ASN A CA 1
ATOM 1941 C C . ASN A 1 259 ? -6.269 5.061 31.294 1.00 59.69 259 ASN A C 1
ATOM 1943 O O . ASN A 1 259 ? -7.457 4.757 31.421 1.00 59.69 259 ASN A O 1
ATOM 1947 N N . ARG A 1 260 ? -5.830 5.754 30.239 1.00 78.69 260 ARG A N 1
ATOM 1948 C CA . ARG A 1 260 ? -6.707 6.144 29.137 1.00 78.69 260 ARG A CA 1
ATOM 1949 C C . ARG A 1 260 ? -7.170 4.905 28.370 1.00 78.69 260 ARG A C 1
ATOM 1951 O O . ARG A 1 260 ? -8.303 4.499 28.567 1.00 78.69 260 ARG A O 1
ATOM 1958 N N . PHE A 1 261 ? -6.326 4.214 27.615 1.00 87.56 261 PHE A N 1
ATOM 1959 C CA . PHE A 1 261 ? -6.747 3.009 26.888 1.00 87.56 261 PHE A CA 1
ATOM 1960 C C . PHE A 1 261 ? -5.786 1.841 27.112 1.00 87.56 261 PHE A C 1
ATOM 1962 O O . PHE A 1 261 ? -4.575 2.014 27.000 1.00 87.56 261 PHE A O 1
ATOM 1969 N N . GLU A 1 262 ? -6.335 0.661 27.398 1.00 89.19 262 GLU A N 1
ATOM 1970 C CA . GLU A 1 262 ? -5.589 -0.586 27.558 1.00 89.19 262 GLU A CA 1
ATOM 1971 C C . GLU A 1 262 ? -6.081 -1.626 26.542 1.00 89.19 262 GLU A C 1
ATOM 1973 O O . GLU A 1 262 ? -7.250 -2.018 26.539 1.00 89.19 262 GLU A O 1
ATOM 1978 N N . LEU A 1 263 ? -5.166 -2.089 25.692 1.00 90.00 263 LEU A N 1
ATOM 1979 C CA . LEU A 1 263 ? -5.355 -3.247 24.826 1.00 90.00 263 LEU A CA 1
ATOM 1980 C C . LEU A 1 263 ? -4.543 -4.398 25.413 1.00 90.00 263 LEU A C 1
ATOM 1982 O O . LEU A 1 263 ? -3.317 -4.321 25.477 1.00 90.00 263 LEU A O 1
ATOM 1986 N N . SER A 1 264 ? -5.223 -5.457 25.834 1.00 90.94 264 SER A N 1
ATOM 1987 C CA . SER A 1 264 ? -4.576 -6.678 26.315 1.00 90.94 264 SER A CA 1
ATOM 1988 C C . SER A 1 264 ? -4.822 -7.801 25.322 1.00 90.94 264 SER A C 1
ATOM 1990 O O . SER A 1 264 ? -5.944 -7.972 24.849 1.00 90.94 264 SER A O 1
ATOM 1992 N N . ALA A 1 265 ? -3.772 -8.547 24.997 1.00 92.19 265 ALA A N 1
ATOM 1993 C CA . ALA A 1 265 ? -3.846 -9.699 24.114 1.00 92.19 265 ALA A CA 1
ATOM 1994 C C . ALA A 1 265 ? -2.960 -10.827 24.638 1.00 92.19 265 ALA A C 1
ATOM 1996 O O . ALA A 1 265 ? -1.987 -10.554 25.344 1.00 92.19 265 ALA A O 1
ATOM 1997 N N . LYS A 1 266 ? -3.247 -12.079 24.260 1.00 90.19 266 LYS A N 1
ATOM 1998 C CA . LYS A 1 266 ? -2.331 -13.197 24.541 1.00 90.19 266 LYS A CA 1
ATOM 1999 C C . LYS A 1 266 ? -0.967 -12.976 23.881 1.00 90.19 266 LYS A C 1
ATOM 2001 O O . LYS A 1 266 ? 0.064 -13.327 24.445 1.00 90.19 266 LYS A O 1
ATOM 2006 N N . GLU A 1 267 ? -0.973 -12.382 22.692 1.00 91.25 267 GLU A N 1
ATOM 2007 C CA . GLU A 1 267 ? 0.221 -12.001 21.942 1.00 91.25 267 GLU A CA 1
ATOM 2008 C C . GLU A 1 267 ? -0.056 -10.700 21.174 1.00 91.25 267 GLU A C 1
ATOM 2010 O O . GLU A 1 267 ? -1.118 -10.557 20.569 1.00 91.25 267 GLU A O 1
ATOM 2015 N N . ILE A 1 268 ? 0.886 -9.752 21.177 1.00 90.94 268 ILE A N 1
ATOM 2016 C CA . ILE A 1 268 ? 0.808 -8.537 20.352 1.00 90.94 268 ILE A CA 1
ATOM 2017 C C . ILE A 1 268 ? 1.833 -8.657 19.227 1.00 90.94 268 ILE A C 1
ATOM 2019 O O . ILE A 1 268 ? 3.029 -8.797 19.481 1.00 90.94 268 ILE A O 1
ATOM 2023 N N . ARG A 1 269 ? 1.354 -8.594 17.984 1.00 92.69 269 ARG A N 1
ATOM 2024 C CA . ARG A 1 269 ? 2.161 -8.658 16.762 1.00 92.69 269 ARG A CA 1
ATOM 2025 C C . ARG A 1 269 ? 2.164 -7.313 16.053 1.00 92.69 269 ARG A C 1
ATOM 2027 O O . ARG A 1 269 ? 1.294 -6.476 16.269 1.00 92.69 269 ARG A O 1
ATOM 2034 N N . SER A 1 270 ? 3.160 -7.106 15.201 1.00 91.69 270 SER A N 1
ATOM 2035 C CA . SER A 1 270 ? 3.251 -5.915 14.365 1.00 91.69 270 SER A CA 1
ATOM 2036 C C . SER A 1 270 ? 3.682 -6.321 12.963 1.00 91.69 270 SER A C 1
ATOM 2038 O O . SER A 1 270 ? 4.874 -6.453 12.690 1.00 91.69 270 SER A O 1
ATOM 2040 N N . ASN A 1 271 ? 2.707 -6.535 12.079 1.00 89.56 271 ASN A N 1
ATOM 2041 C CA . ASN A 1 271 ? 2.973 -6.758 10.662 1.00 89.56 271 ASN A CA 1
ATOM 2042 C C . ASN A 1 271 ? 2.730 -5.472 9.875 1.00 89.56 271 ASN A C 1
ATOM 2044 O O . ASN A 1 271 ? 1.601 -5.003 9.745 1.00 89.56 271 ASN A O 1
ATOM 2048 N N . LYS A 1 272 ? 3.808 -4.891 9.345 1.00 90.75 272 LYS A N 1
ATOM 2049 C CA . LYS A 1 272 ? 3.739 -3.688 8.511 1.00 90.75 272 LYS A CA 1
ATOM 2050 C C . LYS A 1 272 ? 3.725 -4.055 7.038 1.00 90.75 272 LYS A C 1
ATOM 2052 O O . LYS A 1 272 ? 4.519 -4.883 6.590 1.00 90.75 272 LYS A O 1
ATOM 2057 N N . GLN A 1 273 ? 2.847 -3.410 6.285 1.00 90.00 273 GLN A N 1
ATOM 2058 C CA . GLN A 1 273 ? 2.798 -3.539 4.838 1.00 90.00 273 GLN A CA 1
ATOM 2059 C C . GLN A 1 273 ? 3.962 -2.769 4.206 1.00 90.00 273 GLN A C 1
ATOM 2061 O O . GLN A 1 273 ? 4.393 -1.730 4.706 1.00 90.00 273 GLN A O 1
ATOM 2066 N N . LYS A 1 274 ? 4.496 -3.314 3.112 1.00 92.38 274 LYS A N 1
ATOM 2067 C CA . LYS A 1 274 ? 5.611 -2.725 2.374 1.00 92.38 274 LYS A CA 1
ATOM 2068 C C . LYS A 1 274 ? 5.080 -2.049 1.119 1.00 92.38 274 LYS A C 1
ATOM 2070 O O . LYS A 1 274 ? 4.451 -2.713 0.296 1.00 92.38 274 LYS A O 1
ATOM 2075 N N . ASP A 1 275 ? 5.396 -0.773 0.959 1.00 93.19 275 ASP A N 1
ATOM 2076 C CA . ASP A 1 275 ? 5.145 -0.049 -0.283 1.00 93.19 275 ASP A CA 1
ATOM 2077 C C . ASP A 1 275 ? 6.050 -0.568 -1.403 1.00 93.19 275 ASP A C 1
ATOM 2079 O O . ASP A 1 275 ? 7.202 -0.958 -1.172 1.00 93.19 275 ASP A O 1
ATOM 2083 N N . GLN A 1 276 ? 5.512 -0.607 -2.618 1.00 90.50 276 GLN A N 1
ATOM 2084 C CA . GLN A 1 276 ? 6.206 -1.132 -3.790 1.00 90.50 276 GLN A CA 1
ATOM 2085 C C . GLN A 1 276 ? 6.171 -0.104 -4.912 1.00 90.50 276 GLN A C 1
ATOM 2087 O O . GLN A 1 276 ? 5.171 0.584 -5.120 1.00 90.50 276 GLN A O 1
ATOM 2092 N N . TYR A 1 277 ? 7.294 -0.005 -5.609 1.00 92.56 277 TYR A N 1
ATOM 2093 C CA . TYR A 1 277 ? 7.457 0.814 -6.794 1.00 92.56 277 TYR A CA 1
ATOM 2094 C C . TYR A 1 277 ? 8.109 -0.061 -7.851 1.00 92.56 277 TYR A C 1
ATOM 2096 O O . TYR A 1 277 ? 9.260 -0.470 -7.686 1.00 92.56 277 TYR A O 1
ATOM 2104 N N . ASP A 1 278 ? 7.361 -0.324 -8.912 1.00 86.88 278 ASP A N 1
ATOM 2105 C CA . ASP A 1 278 ? 7.817 -1.093 -10.055 1.00 86.88 278 ASP A CA 1
ATOM 2106 C C . ASP A 1 278 ? 7.854 -0.175 -11.269 1.00 86.88 278 ASP A C 1
ATOM 2108 O O . ASP A 1 278 ? 6.871 0.500 -11.586 1.00 86.88 278 ASP A O 1
ATOM 2112 N N . ARG A 1 279 ? 9.003 -0.154 -11.945 1.00 92.31 279 ARG A N 1
ATOM 2113 C CA . ARG A 1 279 ? 9.189 0.581 -13.190 1.00 92.31 279 ARG A CA 1
ATOM 2114 C C . ARG A 1 279 ? 9.727 -0.346 -14.263 1.00 92.31 279 ARG A C 1
ATOM 2116 O O . ARG A 1 279 ? 10.792 -0.937 -14.093 1.00 92.31 279 ARG A O 1
ATOM 2123 N N . GLU A 1 280 ? 9.014 -0.422 -15.375 1.00 88.56 280 GLU A N 1
ATOM 2124 C CA . GLU A 1 280 ? 9.456 -1.109 -16.582 1.00 88.56 280 GLU A CA 1
ATOM 2125 C C . GLU A 1 280 ? 9.725 -0.070 -17.663 1.00 88.56 280 GLU A C 1
ATOM 2127 O O . GLU A 1 280 ? 8.842 0.712 -18.007 1.00 88.56 280 GLU A O 1
ATOM 2132 N N . TYR A 1 281 ? 10.938 -0.083 -18.208 1.00 89.38 281 TYR A N 1
ATOM 2133 C CA . TYR A 1 281 ? 11.326 0.780 -19.313 1.00 89.38 281 TYR A CA 1
ATOM 2134 C C . TYR A 1 281 ? 11.744 -0.074 -20.503 1.00 89.38 281 TYR A C 1
ATOM 2136 O O . TYR A 1 281 ? 12.684 -0.866 -20.414 1.00 89.38 281 TYR A O 1
ATOM 2144 N N . GLU A 1 282 ? 11.068 0.121 -21.626 1.00 85.88 282 GLU A N 1
ATOM 2145 C CA . GLU A 1 282 ? 11.381 -0.508 -22.898 1.00 85.88 282 GLU A CA 1
ATOM 2146 C C . GLU A 1 282 ? 11.645 0.577 -23.941 1.00 85.88 282 GLU A C 1
ATOM 2148 O O . GLU A 1 282 ? 10.850 1.498 -24.121 1.00 85.88 282 GLU A O 1
ATOM 2153 N N . ARG A 1 283 ? 12.769 0.462 -24.652 1.00 88.88 283 ARG A N 1
ATOM 2154 C CA . ARG A 1 283 ? 13.092 1.310 -25.800 1.00 88.88 283 ARG A CA 1
ATOM 2155 C C . ARG A 1 283 ? 13.450 0.422 -26.975 1.00 88.88 283 ARG A C 1
ATOM 2157 O O . ARG A 1 283 ? 14.460 -0.275 -26.941 1.00 88.88 283 ARG A O 1
ATOM 2164 N N . THR A 1 284 ? 12.643 0.487 -28.023 1.00 82.00 284 THR A N 1
ATOM 2165 C CA . THR A 1 284 ? 12.932 -0.160 -29.301 1.00 82.00 284 THR A CA 1
ATOM 2166 C C . THR A 1 284 ? 13.299 0.900 -30.317 1.00 82.00 284 THR A C 1
ATOM 2168 O O . THR A 1 284 ? 12.552 1.853 -30.527 1.00 82.00 284 THR A O 1
ATOM 2171 N N . THR A 1 285 ? 14.438 0.715 -30.974 1.00 82.62 285 THR A N 1
ATOM 2172 C CA . THR A 1 285 ? 14.894 1.601 -32.043 1.00 82.62 285 THR A CA 1
ATOM 2173 C C . THR A 1 285 ? 15.014 0.804 -33.331 1.00 82.62 285 THR A C 1
ATOM 2175 O O . THR A 1 285 ? 15.716 -0.203 -33.386 1.00 82.62 285 THR A O 1
ATOM 2178 N N . PHE A 1 286 ? 14.360 1.284 -34.379 1.00 78.25 286 PHE A N 1
ATOM 2179 C CA . PHE A 1 286 ? 14.463 0.765 -35.735 1.00 78.25 286 PHE A CA 1
ATOM 2180 C C . PHE A 1 286 ? 15.105 1.829 -36.628 1.00 78.25 286 PHE A C 1
ATOM 2182 O O . PHE A 1 286 ? 14.793 3.010 -36.492 1.00 78.25 286 PHE A O 1
ATOM 2189 N N . LYS A 1 287 ? 16.018 1.438 -37.520 1.00 82.94 287 LYS A N 1
ATOM 2190 C CA . LYS A 1 287 ? 16.701 2.341 -38.458 1.00 82.94 287 LYS A CA 1
ATOM 2191 C C . LYS A 1 287 ? 16.486 1.855 -39.887 1.00 82.94 287 LYS A C 1
ATOM 2193 O O . LYS A 1 287 ? 16.557 0.658 -40.146 1.00 82.94 287 LYS A O 1
ATOM 2198 N N . VAL A 1 288 ? 16.224 2.787 -40.798 1.00 75.44 288 VAL A N 1
ATOM 2199 C CA . VAL A 1 288 ? 16.115 2.538 -42.239 1.00 75.44 288 VAL A CA 1
ATOM 2200 C C . VAL A 1 288 ? 16.893 3.612 -42.972 1.00 75.44 288 VAL A C 1
ATOM 2202 O O . VAL A 1 288 ? 16.546 4.790 -42.891 1.00 75.44 288 VAL A O 1
ATOM 2205 N N . GLY A 1 289 ? 17.904 3.210 -43.731 1.00 78.06 289 GLY A N 1
ATOM 2206 C CA . GLY A 1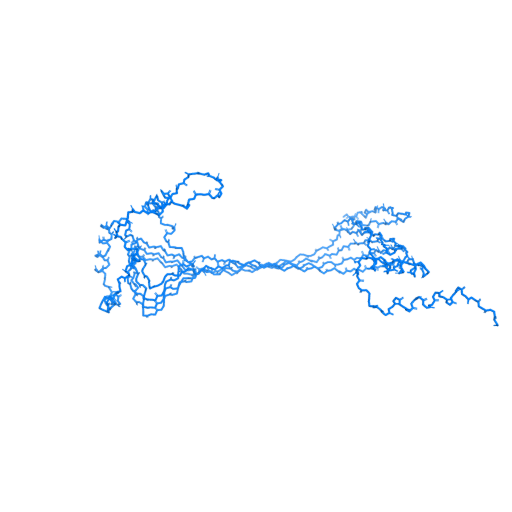 289 ? 18.677 4.122 -44.558 1.00 78.06 289 GLY A CA 1
ATOM 2207 C C . GLY A 1 289 ? 19.537 3.383 -45.577 1.00 78.06 289 GLY A C 1
ATOM 2208 O O . GLY A 1 289 ? 19.813 2.197 -45.397 1.00 78.06 289 GLY A O 1
ATOM 2209 N N . PRO A 1 290 ? 19.928 4.045 -46.677 1.00 70.19 290 PRO A N 1
ATOM 2210 C CA . PRO A 1 290 ? 21.056 3.593 -47.472 1.00 70.19 290 PRO A CA 1
ATOM 2211 C C . PRO A 1 290 ? 22.335 3.576 -46.631 1.00 70.19 290 PRO A C 1
ATOM 2213 O O . PRO A 1 290 ? 22.655 4.543 -45.936 1.00 70.19 290 PRO A O 1
ATOM 2216 N N . GLU A 1 291 ? 23.086 2.494 -46.781 1.00 76.75 291 GLU A N 1
ATOM 2217 C CA . GLU A 1 291 ? 24.443 2.358 -46.278 1.00 76.75 291 GLU A CA 1
ATOM 2218 C C . GLU A 1 291 ? 25.396 2.275 -47.472 1.00 76.75 291 GLU A C 1
ATOM 2220 O O . GLU A 1 291 ? 25.151 1.547 -48.439 1.00 76.75 291 GLU A O 1
ATOM 2225 N N . VAL A 1 292 ? 26.463 3.068 -47.434 1.00 74.19 292 VAL A N 1
ATOM 2226 C CA . VAL A 1 292 ? 27.549 3.003 -48.408 1.00 74.19 292 VAL A CA 1
ATOM 2227 C C . VAL A 1 292 ? 28.785 2.542 -47.666 1.00 74.19 292 VAL A C 1
ATOM 2229 O O . VAL A 1 292 ? 29.330 3.283 -46.854 1.00 74.19 292 VAL A O 1
ATOM 2232 N N . GLU A 1 293 ? 29.227 1.330 -47.975 1.00 73.12 293 GLU A N 1
ATOM 2233 C CA . GLU A 1 293 ? 30.408 0.702 -47.393 1.00 73.12 293 GLU A CA 1
ATOM 2234 C C . GLU A 1 293 ? 31.496 0.518 -48.458 1.00 73.12 293 GLU A C 1
ATOM 2236 O O . GLU A 1 293 ? 31.242 0.018 -49.557 1.00 73.12 293 GLU A O 1
ATOM 2241 N N . ALA A 1 294 ? 32.729 0.905 -48.131 1.00 75.75 294 ALA A N 1
ATOM 2242 C CA . ALA A 1 294 ? 33.911 0.620 -48.933 1.00 75.75 294 ALA A CA 1
ATOM 2243 C C . ALA A 1 294 ? 34.903 -0.194 -48.097 1.00 75.75 294 ALA A C 1
ATOM 2245 O O . ALA A 1 294 ? 35.576 0.348 -47.217 1.00 75.75 294 ALA A O 1
ATOM 2246 N N . HIS A 1 295 ? 35.010 -1.487 -48.409 1.00 77.00 295 HIS A N 1
ATOM 2247 C CA . HIS A 1 295 ? 35.882 -2.431 -47.711 1.00 77.00 295 HIS A CA 1
ATOM 2248 C C . HIS A 1 295 ? 36.928 -3.052 -48.634 1.00 77.00 295 HIS A C 1
ATOM 2250 O O . HIS A 1 295 ? 36.780 -3.084 -49.858 1.00 77.00 295 HIS A O 1
ATOM 2256 N N . SER A 1 296 ? 38.003 -3.556 -48.030 1.00 61.88 296 SER A N 1
ATOM 2257 C CA . SER A 1 296 ? 39.056 -4.292 -48.727 1.00 61.88 296 SER A CA 1
ATOM 2258 C C . SER A 1 296 ? 39.157 -5.694 -48.147 1.00 61.88 296 SER A C 1
ATOM 2260 O O . SER A 1 296 ? 39.618 -5.856 -47.023 1.00 61.88 296 SER A O 1
ATOM 2262 N N . ALA A 1 297 ? 38.824 -6.711 -48.944 1.00 65.75 297 ALA A N 1
ATOM 2263 C CA . ALA A 1 297 ? 38.824 -8.111 -48.509 1.00 65.75 297 ALA A CA 1
ATOM 2264 C C . ALA A 1 297 ? 40.178 -8.580 -47.932 1.00 65.75 297 ALA A C 1
ATOM 2266 O O . ALA A 1 297 ? 40.225 -9.401 -47.018 1.00 65.75 297 ALA A O 1
ATOM 2267 N N . VAL A 1 298 ? 41.294 -8.039 -48.440 1.00 61.00 298 VAL A N 1
ATOM 2268 C CA . VAL A 1 298 ? 42.640 -8.330 -47.913 1.00 61.00 298 VAL A CA 1
ATOM 2269 C C . VAL A 1 298 ? 42.849 -7.662 -46.554 1.00 61.00 298 VAL A C 1
ATOM 2271 O O . VAL A 1 298 ? 43.437 -8.251 -45.652 1.00 61.00 298 VAL A O 1
ATOM 2274 N N . ALA A 1 299 ? 42.355 -6.438 -46.386 1.00 61.81 299 ALA A N 1
ATOM 2275 C CA . ALA A 1 299 ? 42.470 -5.715 -45.128 1.00 61.81 299 ALA A CA 1
ATOM 2276 C C . ALA A 1 299 ? 41.506 -6.262 -44.062 1.00 61.81 299 ALA A C 1
ATOM 2278 O O . ALA A 1 299 ? 41.866 -6.315 -42.890 1.00 61.81 299 ALA A O 1
ATOM 2279 N N . ASP A 1 300 ? 40.329 -6.743 -44.458 1.00 59.06 300 ASP A N 1
ATOM 2280 C CA . ASP A 1 300 ? 39.372 -7.436 -43.590 1.00 59.06 300 ASP A CA 1
ATOM 2281 C C . ASP A 1 300 ? 39.995 -8.692 -42.975 1.00 59.06 300 ASP A C 1
ATOM 2283 O O . ASP A 1 300 ? 39.908 -8.893 -41.766 1.00 59.06 300 ASP A O 1
ATOM 2287 N N . MET A 1 301 ? 40.725 -9.482 -43.773 1.00 60.28 301 MET A N 1
ATOM 2288 C CA . MET A 1 301 ? 41.487 -10.635 -43.278 1.00 60.28 301 MET A CA 1
ATOM 2289 C C . MET A 1 301 ? 42.532 -10.222 -42.230 1.00 60.28 301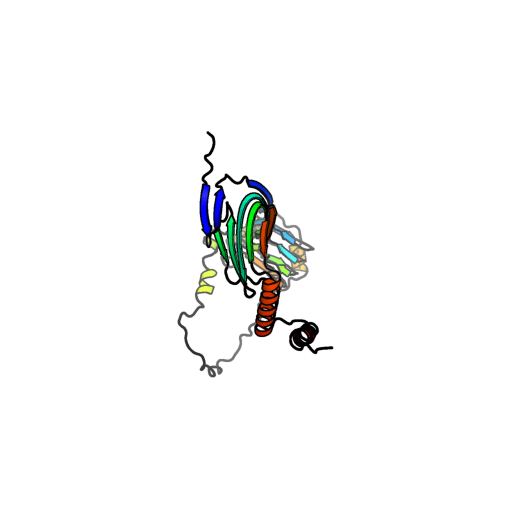 MET A C 1
ATOM 2291 O O . MET A 1 301 ? 42.640 -10.851 -41.178 1.00 60.28 301 MET A O 1
ATOM 2295 N N . VAL A 1 302 ? 43.277 -9.140 -42.480 1.00 64.88 302 VAL A N 1
ATOM 2296 C CA . VAL A 1 302 ? 44.278 -8.623 -41.531 1.00 64.88 302 VAL A CA 1
ATOM 2297 C C . VAL A 1 302 ? 43.616 -8.117 -40.248 1.00 64.88 302 VAL A C 1
ATOM 2299 O O . VAL A 1 302 ? 44.085 -8.427 -39.156 1.00 64.88 302 VAL A O 1
ATOM 2302 N N . SER A 1 303 ? 42.510 -7.382 -40.345 1.00 63.41 303 SER A N 1
ATOM 2303 C CA . SER A 1 303 ? 41.776 -6.906 -39.167 1.00 63.41 303 SER A CA 1
ATOM 2304 C C . SER A 1 303 ? 41.143 -8.040 -38.373 1.00 63.41 303 SER A C 1
ATOM 2306 O O . SER A 1 303 ? 41.117 -7.963 -37.146 1.00 63.41 303 SER A O 1
ATOM 2308 N N . HIS A 1 304 ? 40.703 -9.110 -39.039 1.00 67.38 304 HIS A N 1
ATOM 2309 C CA . HIS A 1 304 ? 40.234 -10.321 -38.374 1.00 67.38 304 HIS A CA 1
ATOM 2310 C C . HIS A 1 304 ? 41.348 -10.965 -37.538 1.00 67.38 304 HIS A C 1
ATOM 2312 O O . HIS A 1 304 ? 41.144 -11.215 -36.354 1.00 67.38 304 HIS A O 1
ATOM 2318 N N . LEU A 1 305 ? 42.551 -11.116 -38.107 1.00 63.97 305 LEU A N 1
ATOM 2319 C CA . LEU A 1 305 ? 43.726 -11.650 -37.404 1.00 63.97 305 LEU A CA 1
ATOM 2320 C C . LEU A 1 305 ? 44.170 -10.761 -36.231 1.00 63.97 305 LEU A C 1
ATOM 2322 O O . LEU A 1 305 ? 44.510 -11.255 -35.157 1.00 63.97 305 LEU A O 1
ATOM 2326 N N . VAL A 1 306 ? 44.162 -9.436 -36.411 1.00 67.38 306 VAL A N 1
ATOM 2327 C CA . VAL A 1 306 ? 44.532 -8.483 -35.349 1.00 67.38 306 VAL A CA 1
ATOM 2328 C C . VAL A 1 306 ? 43.519 -8.511 -34.204 1.00 67.38 306 VAL A C 1
ATOM 2330 O O . VAL A 1 306 ? 43.912 -8.467 -33.036 1.00 67.38 306 VAL A O 1
ATOM 2333 N N . LYS A 1 307 ? 42.222 -8.620 -34.514 1.00 68.94 307 LYS A N 1
ATOM 2334 C CA . LYS A 1 307 ? 41.178 -8.766 -33.499 1.00 68.94 307 LYS A CA 1
ATOM 2335 C C . LYS A 1 307 ? 41.300 -10.095 -32.759 1.00 68.94 307 LYS A C 1
ATOM 2337 O O . LYS A 1 307 ? 41.277 -10.089 -31.536 1.00 68.94 307 LYS A O 1
ATOM 2342 N N . GLU A 1 308 ? 41.497 -11.199 -33.477 1.00 64.75 308 GLU A N 1
ATOM 2343 C CA . GLU A 1 308 ? 41.698 -12.532 -32.900 1.00 64.75 308 GLU A CA 1
ATOM 2344 C C . GLU A 1 308 ? 42.873 -12.542 -31.908 1.00 64.75 308 GLU A C 1
ATOM 2346 O O . GLU A 1 308 ? 42.752 -13.015 -30.778 1.00 64.75 308 GLU A O 1
ATOM 2351 N N . TYR A 1 309 ? 43.982 -11.898 -32.275 1.00 65.31 309 TYR A N 1
ATOM 2352 C CA . TYR A 1 309 ? 45.135 -11.725 -31.395 1.00 65.31 309 TYR A CA 1
ATOM 2353 C C . TYR A 1 309 ? 44.821 -10.876 -30.147 1.00 65.31 309 TYR A C 1
ATOM 2355 O O . TYR A 1 309 ? 45.255 -11.205 -29.041 1.00 65.31 309 TYR A O 1
ATOM 2363 N N . ARG A 1 310 ? 44.045 -9.794 -30.296 1.00 63.12 310 ARG A N 1
ATOM 2364 C CA . ARG A 1 310 ? 43.639 -8.913 -29.185 1.00 63.12 310 ARG A CA 1
ATOM 2365 C C . ARG A 1 310 ? 42.634 -9.590 -28.246 1.00 63.12 310 ARG A C 1
ATOM 2367 O O . ARG A 1 310 ? 42.757 -9.461 -27.029 1.00 63.12 310 ARG A O 1
ATOM 2374 N N . ASP A 1 311 ? 41.686 -10.346 -28.790 1.00 65.00 311 ASP A N 1
ATOM 2375 C CA . ASP A 1 311 ? 40.688 -11.104 -28.033 1.00 65.00 311 ASP A CA 1
ATOM 2376 C C . ASP A 1 311 ? 41.343 -12.257 -27.251 1.00 65.00 311 ASP A C 1
ATOM 2378 O O . ASP A 1 311 ? 40.982 -12.491 -26.092 1.00 65.00 311 ASP A O 1
ATOM 2382 N N . ALA A 1 312 ? 42.377 -12.892 -27.824 1.00 63.22 312 ALA A N 1
ATOM 2383 C CA . ALA A 1 312 ? 43.217 -13.884 -27.152 1.00 63.22 312 ALA A CA 1
ATOM 2384 C C . ALA A 1 312 ? 44.064 -13.283 -26.011 1.00 63.22 312 ALA A C 1
ATOM 2386 O O . ALA A 1 312 ? 44.185 -13.902 -24.952 1.00 63.22 312 ALA A O 1
ATOM 2387 N N . GLN A 1 313 ? 44.607 -12.068 -26.173 1.00 59.72 313 GLN A N 1
ATOM 2388 C CA . GLN A 1 313 ? 45.308 -11.358 -25.089 1.00 59.72 313 GLN A CA 1
ATOM 2389 C C . GLN A 1 313 ? 44.370 -10.918 -23.954 1.00 59.72 313 GLN A C 1
ATOM 2391 O O . GLN A 1 313 ? 44.779 -10.903 -22.794 1.00 59.72 313 GLN A O 1
ATOM 2396 N N . ASN A 1 314 ? 43.110 -10.608 -24.270 1.00 60.88 314 ASN A N 1
ATOM 2397 C CA . ASN A 1 314 ? 42.097 -10.184 -23.299 1.00 60.88 314 ASN A CA 1
ATOM 2398 C C . ASN A 1 314 ? 41.340 -11.353 -22.632 1.00 60.88 314 ASN A C 1
ATOM 2400 O O . ASN A 1 314 ? 40.439 -11.120 -21.827 1.00 60.88 314 ASN A O 1
ATOM 2404 N N . GLY A 1 315 ? 41.705 -12.609 -22.922 1.00 49.97 315 GLY A N 1
ATOM 2405 C CA . GLY A 1 315 ? 41.168 -13.797 -22.245 1.00 49.97 315 GLY A CA 1
ATOM 2406 C C . GLY A 1 315 ? 39.756 -14.215 -22.673 1.00 49.97 315 GLY A C 1
ATOM 2407 O O . GLY A 1 315 ? 39.124 -15.027 -21.989 1.00 49.97 315 GLY A O 1
ATOM 2408 N N . THR A 1 316 ? 39.251 -13.699 -23.796 1.00 52.62 316 THR A N 1
ATOM 2409 C CA . THR A 1 316 ? 37.942 -14.086 -24.341 1.00 52.62 316 THR A CA 1
ATOM 2410 C C . THR A 1 316 ? 38.098 -15.439 -25.031 1.00 52.62 316 THR A C 1
ATOM 2412 O O . THR A 1 316 ? 38.781 -15.550 -26.043 1.00 52.62 316 THR A O 1
ATOM 2415 N N . LYS A 1 317 ? 37.539 -16.504 -24.443 1.00 46.38 317 LYS A N 1
ATOM 2416 C CA . LYS A 1 317 ? 37.732 -17.886 -24.912 1.00 46.38 317 LYS A CA 1
ATOM 2417 C C . LYS A 1 317 ? 37.270 -18.051 -26.366 1.00 46.38 317 LYS A C 1
ATOM 2419 O O . LYS A 1 317 ? 36.072 -18.124 -26.620 1.00 46.38 317 LYS A O 1
ATOM 2424 N N . GLN A 1 318 ? 38.214 -18.172 -27.293 1.00 44.56 318 GLN A N 1
ATOM 2425 C CA . GLN A 1 318 ? 37.969 -18.818 -28.577 1.00 44.56 318 GLN A CA 1
ATOM 2426 C C . GLN A 1 318 ? 37.978 -20.334 -28.381 1.00 44.56 318 GLN A C 1
ATOM 2428 O O . GLN A 1 318 ? 38.880 -20.879 -27.739 1.00 44.56 318 GLN A O 1
ATOM 2433 N N . ASP A 1 319 ? 36.972 -21.008 -28.940 1.00 43.22 319 ASP A N 1
ATOM 2434 C CA . ASP A 1 319 ? 36.956 -22.462 -29.085 1.00 43.22 319 ASP A CA 1
ATOM 2435 C C . ASP A 1 319 ? 38.263 -22.921 -29.745 1.00 43.22 319 ASP A C 1
ATOM 2437 O O . ASP A 1 319 ? 38.611 -22.503 -30.853 1.00 43.22 319 ASP A O 1
ATOM 2441 N N . GLY A 1 320 ? 39.005 -23.778 -29.040 1.00 41.31 320 GLY A N 1
ATOM 2442 C CA . GLY A 1 320 ? 40.382 -24.181 -29.349 1.00 41.31 320 GLY A CA 1
ATOM 2443 C C . GLY A 1 320 ? 40.565 -25.027 -30.615 1.00 41.31 320 GLY A C 1
ATOM 2444 O O . GLY A 1 320 ? 41.527 -25.785 -30.701 1.00 41.31 320 GLY A O 1
ATOM 2445 N N . THR A 1 321 ? 39.653 -24.941 -31.583 1.00 47.69 321 THR A N 1
ATOM 2446 C CA . THR A 1 321 ? 39.696 -25.688 -32.849 1.00 47.69 321 THR A CA 1
ATOM 2447 C C . THR A 1 321 ? 40.032 -24.808 -34.061 1.00 47.69 321 THR A C 1
ATOM 2449 O O . THR A 1 321 ? 40.533 -25.336 -35.049 1.00 47.69 321 THR A O 1
ATOM 2452 N N . VAL A 1 322 ? 39.844 -23.480 -33.992 1.00 46.62 322 VAL A N 1
ATOM 2453 C CA . VAL A 1 322 ? 40.055 -22.572 -35.147 1.00 46.62 322 VAL A CA 1
ATOM 2454 C C . VAL A 1 322 ? 41.511 -22.092 -35.263 1.00 46.62 322 VAL A C 1
ATOM 2456 O O . VAL A 1 322 ? 42.082 -22.094 -36.354 1.00 46.62 322 VAL A O 1
ATOM 2459 N N . ALA A 1 323 ? 42.175 -21.813 -34.135 1.00 42.09 323 ALA A N 1
ATOM 2460 C CA . ALA A 1 323 ? 43.562 -21.325 -34.116 1.00 42.09 323 ALA A CA 1
ATOM 2461 C C . ALA A 1 323 ? 44.591 -22.315 -34.716 1.00 42.09 323 ALA A C 1
ATOM 2463 O O . ALA A 1 323 ? 45.659 -21.907 -35.169 1.00 42.09 323 ALA A O 1
ATOM 2464 N N . LEU A 1 324 ? 44.277 -23.617 -34.758 1.00 43.94 324 LEU A N 1
ATOM 2465 C CA . LEU A 1 324 ? 45.147 -24.650 -35.341 1.00 43.94 324 LEU A CA 1
ATOM 2466 C C . LEU A 1 324 ? 44.922 -24.878 -36.844 1.00 43.94 324 LEU A C 1
ATOM 2468 O O . LEU A 1 324 ? 45.807 -25.424 -37.498 1.00 43.94 324 LEU A O 1
ATOM 2472 N N . GLN A 1 325 ? 43.788 -24.452 -37.411 1.00 43.38 325 GLN A N 1
ATOM 2473 C CA . GLN A 1 325 ? 43.536 -24.601 -38.850 1.00 43.38 325 GLN A CA 1
ATOM 2474 C C . GLN A 1 325 ? 44.218 -23.492 -39.664 1.00 43.38 325 GLN A C 1
ATOM 2476 O O . GLN A 1 325 ? 44.824 -23.781 -40.694 1.00 43.38 325 GLN A O 1
ATOM 2481 N N . HIS A 1 326 ? 44.255 -22.253 -39.164 1.00 41.28 326 HIS A N 1
ATOM 2482 C CA . HIS A 1 326 ? 44.876 -21.139 -39.897 1.00 41.28 326 HIS A CA 1
ATOM 2483 C C . HIS A 1 326 ? 46.413 -21.166 -39.909 1.00 41.28 326 HIS A C 1
ATOM 2485 O O . HIS A 1 326 ? 47.025 -20.680 -40.859 1.00 41.28 326 HIS A O 1
ATOM 2491 N N . ALA A 1 327 ? 47.061 -21.797 -38.923 1.00 39.00 327 ALA A N 1
ATOM 2492 C CA . ALA A 1 327 ? 48.515 -21.981 -38.943 1.00 39.00 327 ALA A CA 1
ATOM 2493 C C . ALA A 1 327 ? 48.985 -22.968 -40.036 1.00 39.00 327 ALA A C 1
ATOM 2495 O O . ALA A 1 327 ? 50.136 -22.893 -40.465 1.00 39.00 327 ALA A O 1
ATOM 2496 N N . SER A 1 328 ? 48.108 -23.863 -40.516 1.00 34.00 328 SER A N 1
ATOM 2497 C CA . SER A 1 328 ? 48.445 -24.810 -41.587 1.00 34.00 328 SER A CA 1
ATOM 2498 C C . SER A 1 328 ? 48.368 -24.182 -42.985 1.00 34.00 328 SER A C 1
ATOM 2500 O O . SER A 1 328 ? 49.149 -24.560 -43.855 1.00 34.00 328 SER A O 1
ATOM 2502 N N . ASP A 1 329 ? 47.488 -23.201 -43.205 1.00 36.84 329 ASP A N 1
ATOM 2503 C CA . ASP A 1 329 ? 47.311 -22.579 -44.529 1.00 36.84 329 ASP A CA 1
ATOM 2504 C C . ASP A 1 329 ? 48.352 -21.488 -44.832 1.00 36.84 329 ASP A C 1
ATOM 2506 O O . ASP A 1 329 ? 48.728 -21.289 -45.989 1.00 36.84 329 ASP A O 1
ATOM 2510 N N . VAL A 1 330 ? 48.914 -20.833 -43.810 1.00 40.91 330 VAL A N 1
ATOM 2511 C CA . VAL A 1 330 ? 49.968 -19.817 -44.008 1.00 40.91 330 VAL A CA 1
ATOM 2512 C C . VAL A 1 330 ? 51.309 -20.448 -44.422 1.00 40.91 330 VAL A C 1
ATOM 2514 O O . VAL A 1 330 ? 52.110 -19.806 -45.102 1.00 40.91 330 VAL A O 1
ATOM 2517 N N . LEU A 1 331 ? 51.549 -21.727 -44.105 1.00 31.84 331 LEU A N 1
ATOM 2518 C CA . LEU A 1 331 ? 52.768 -22.433 -44.524 1.00 31.84 331 LEU A CA 1
ATOM 2519 C C . LEU A 1 331 ? 52.736 -22.907 -45.992 1.00 31.84 331 LEU A C 1
ATOM 2521 O O . LEU A 1 331 ? 53.800 -23.029 -46.602 1.00 31.84 331 LEU A O 1
ATOM 2525 N N . ASN A 1 332 ? 51.552 -23.069 -46.598 1.00 34.38 332 ASN A N 1
ATOM 2526 C CA . ASN A 1 332 ? 51.415 -23.462 -48.010 1.00 34.38 332 ASN A CA 1
ATOM 2527 C C . ASN A 1 332 ? 51.488 -22.292 -49.006 1.00 34.38 332 ASN A C 1
ATOM 2529 O O . ASN A 1 332 ? 51.674 -22.520 -50.197 1.00 34.38 332 ASN A O 1
ATOM 2533 N N . ILE A 1 333 ? 51.383 -21.041 -48.549 1.00 41.31 333 ILE A N 1
ATOM 2534 C CA . ILE A 1 333 ? 51.512 -19.861 -49.425 1.00 41.31 333 ILE A CA 1
ATOM 2535 C C . ILE A 1 333 ? 52.968 -19.355 -49.500 1.00 41.31 333 ILE A C 1
ATOM 2537 O O . ILE A 1 333 ? 53.319 -18.625 -50.425 1.00 41.31 333 ILE A O 1
ATOM 2541 N N . VAL A 1 334 ? 53.849 -19.779 -48.582 1.00 41.12 334 VAL A N 1
ATOM 2542 C CA . VAL A 1 334 ? 55.241 -19.283 -48.492 1.00 41.12 334 VAL A CA 1
ATOM 2543 C C . VAL A 1 334 ? 56.300 -20.326 -48.896 1.00 41.12 334 VAL A C 1
ATOM 2545 O O . VAL A 1 334 ? 57.456 -19.966 -49.106 1.00 41.12 334 VAL A O 1
ATOM 2548 N N . THR A 1 335 ? 55.936 -21.595 -49.106 1.00 39.62 335 THR A N 1
ATOM 2549 C CA . THR A 1 335 ? 56.852 -22.613 -49.660 1.00 39.62 335 THR A CA 1
ATOM 2550 C C . THR A 1 335 ? 56.375 -23.101 -51.025 1.00 39.62 335 THR A C 1
ATOM 2552 O O . THR A 1 335 ? 55.801 -24.172 -51.174 1.00 39.62 335 THR A O 1
ATOM 2555 N N . GLY A 1 336 ? 56.609 -22.279 -52.051 1.00 31.00 336 GLY A N 1
ATOM 2556 C CA . GLY A 1 336 ? 56.563 -22.752 -53.429 1.00 31.00 336 GLY A CA 1
ATOM 2557 C C . GLY A 1 336 ? 57.660 -23.791 -53.655 1.00 31.00 336 GLY A C 1
ATOM 2558 O O . GLY A 1 336 ? 58.837 -23.476 -53.483 1.00 31.00 336 GLY A O 1
ATOM 2559 N N . ASP A 1 337 ? 57.273 -25.002 -54.047 1.00 27.42 337 ASP A N 1
ATOM 2560 C CA . ASP A 1 337 ? 58.173 -25.970 -54.667 1.00 27.42 337 ASP A CA 1
ATOM 2561 C C . ASP A 1 337 ? 57.834 -26.083 -56.158 1.00 27.42 337 ASP A C 1
ATOM 2563 O O . ASP A 1 337 ? 56.664 -26.125 -56.547 1.00 27.42 337 ASP A O 1
ATOM 2567 N N . LEU A 1 338 ? 58.881 -26.064 -56.983 1.00 34.81 338 LEU A N 1
ATOM 2568 C CA . LEU A 1 338 ? 58.807 -26.290 -58.420 1.00 34.81 338 LEU A CA 1
ATOM 2569 C C . LEU A 1 338 ? 58.599 -27.787 -58.679 1.00 34.81 338 LEU A C 1
ATOM 2571 O O . LEU A 1 338 ? 59.494 -28.584 -58.402 1.00 34.81 338 LEU A O 1
ATOM 2575 N N . ALA A 1 339 ? 57.499 -28.135 -59.344 1.00 33.22 339 ALA A N 1
ATOM 2576 C CA . ALA A 1 339 ? 57.433 -29.258 -60.280 1.00 33.22 339 ALA A CA 1
ATOM 2577 C C . ALA A 1 339 ? 56.402 -28.971 -61.375 1.00 33.22 339 ALA A C 1
ATOM 2579 O O . ALA A 1 339 ? 55.247 -28.640 -61.022 1.00 33.22 339 ALA A O 1
#

Sequence (339 aa):
SPSALQVAELDVAGLKVPLLGVPSPSSYSEHTSEATSEGSTFEVDHIHFAVEKDVNQVGSKIKAKYTTGVVKGNFNTEAGKNIKHVEKEEYSSQLFTSAHASGGGTSVRYDYNSQDGGNASVDVPTNQTGVGAEAGMSFTHTKDKETVLTHTNSELQVKHGKLHVLGYADIGGVDINTKLPEDAQSKAQKEIAASKPEKAEQSAQDVAQAESNANKDKENKAPEIKELSEAEIADLMSEKSKAYFDDFAEQAKKAPENNRFELSAKEIRSNKQKDQYDREYERTTFKVGPEVEAHSAVADMVSHLVKEYRDAQNGTKQDGTVALQHASDVLNIVTGDLA

Foldseek 3Di:
DPDDFDWDWDQDPNDTDTDTQDDKDKDKDKDKDKDWFCFEEAADAEDADQAAEEAEGEQYEHAYQYYYFEHAYEYHWAFTKMKMKMKMKMKIKWKKKKKWADFLQAIWMWIAINPPGIDIDTRHGDLFGFIKMWIFMKIKIKIKMKMKIDTGAYEAAYFADEYEYAAEYACQRYDYNPPPPPVQPPPPVVVVVVPDDDDDDDDDDDDPDDDDDDDDDDDPDDPPPPDDDPVNNVVSNDDDDPVNVVVVVVVQVVDDSVRGYYYHYPYYHHDHDDIDMDMDMDMDMDTDTDMDIDTDPVRSVSSNVSNVVVCVVVVPDDDPPPVVVVVVVVVVVPDDDDD